Protein AF-A0A363SFU8-F1 (afdb_monomer_lite)

Sequence (201 aa):
MPTQVEVGLHLDVDQSTVSRLCAALEIDWRVSSMDEIRVRYIRHLRGIAAGRAAAGGLDLATERARLAAAQAERVERANAVERGELTPTALLEQVLAKTATKVAGIFDSIPGLVRRRVPDFPTEGLDLIAAEVAKARNAVAAMSLSNLVEESAEEFVENPEAVAVIAEGQGAPVEPTEGGGALVDVVAAAAAQLAALSGDE

Structure (mmCIF, N/CA/C/O backbone):
data_AF-A0A363SFU8-F1
#
_entry.id   AF-A0A363SFU8-F1
#
loop_
_atom_site.group_PDB
_atom_site.id
_atom_site.type_symbol
_atom_site.label_atom_id
_atom_site.label_alt_id
_atom_site.label_comp_id
_atom_site.label_asym_id
_atom_site.label_entity_id
_atom_site.label_seq_id
_atom_site.pdbx_PDB_ins_code
_atom_site.Cartn_x
_atom_site.Cartn_y
_atom_site.Cartn_z
_atom_site.occupancy
_atom_site.B_iso_or_equiv
_atom_site.auth_seq_id
_atom_site.auth_comp_id
_atom_site.auth_asym_id
_atom_site.auth_atom_id
_atom_site.pdbx_PDB_model_num
ATOM 1 N N . MET A 1 1 ? 39.802 1.666 -56.593 1.00 68.62 1 MET A N 1
ATOM 2 C CA . MET A 1 1 ? 38.790 2.421 -55.828 1.00 68.62 1 MET A CA 1
ATOM 3 C C . MET A 1 1 ? 37.615 1.496 -55.600 1.00 68.62 1 MET A C 1
ATOM 5 O O . MET A 1 1 ? 37.241 0.830 -56.561 1.00 68.62 1 MET A O 1
ATOM 9 N N . PRO A 1 2 ? 37.121 1.367 -54.364 1.00 84.81 2 PRO A N 1
ATOM 10 C CA . PRO A 1 2 ? 36.122 0.360 -54.039 1.00 84.81 2 PRO A CA 1
ATOM 11 C C . PRO A 1 2 ? 34.739 0.741 -54.568 1.00 84.81 2 PRO A C 1
ATOM 13 O O . PRO A 1 2 ? 34.370 1.912 -54.559 1.00 84.81 2 PRO A O 1
ATOM 16 N N . THR A 1 3 ? 33.959 -0.232 -55.029 1.00 91.31 3 THR A N 1
ATOM 17 C CA . THR A 1 3 ? 32.560 0.002 -55.421 1.00 91.31 3 THR A CA 1
ATOM 18 C C . THR A 1 3 ? 31.649 0.055 -54.192 1.00 91.31 3 THR A C 1
ATOM 20 O O . THR A 1 3 ? 31.969 -0.500 -53.145 1.00 91.31 3 THR A O 1
ATOM 23 N N . GLN A 1 4 ? 30.469 0.679 -54.295 1.00 88.88 4 GLN A N 1
ATOM 24 C CA . GLN A 1 4 ? 29.507 0.697 -53.178 1.00 88.88 4 GLN A CA 1
ATOM 25 C C . GLN A 1 4 ? 29.058 -0.707 -52.742 1.00 88.88 4 GLN A C 1
ATOM 27 O O . GLN A 1 4 ? 28.763 -0.911 -51.568 1.00 88.88 4 GLN A O 1
ATOM 32 N N . VAL A 1 5 ? 29.018 -1.666 -53.671 1.00 91.94 5 VAL A N 1
ATOM 33 C CA . VAL A 1 5 ? 28.684 -3.068 -53.380 1.00 91.94 5 VAL A CA 1
ATOM 34 C C . VAL A 1 5 ? 29.793 -3.719 -52.550 1.00 91.94 5 VAL A C 1
ATOM 36 O O . VAL A 1 5 ? 29.510 -4.348 -51.535 1.00 91.94 5 VAL A O 1
ATOM 39 N N . GLU A 1 6 ? 31.057 -3.503 -52.921 1.00 91.88 6 GLU A N 1
ATOM 40 C CA . GLU A 1 6 ? 32.216 -3.978 -52.152 1.00 91.88 6 GLU A CA 1
ATOM 41 C C . GLU A 1 6 ? 32.292 -3.317 -50.771 1.00 91.88 6 GLU A C 1
ATOM 43 O O . GLU A 1 6 ? 32.582 -3.983 -49.778 1.00 91.88 6 GLU A O 1
ATOM 48 N N . VAL A 1 7 ? 31.995 -2.016 -50.684 1.00 91.56 7 VAL A N 1
ATOM 49 C CA . VAL A 1 7 ? 31.904 -1.309 -49.400 1.00 91.56 7 VAL A CA 1
ATOM 50 C C . VAL A 1 7 ? 30.798 -1.912 -48.538 1.00 91.56 7 VAL A C 1
ATOM 52 O O . VAL A 1 7 ? 31.034 -2.142 -47.360 1.00 91.56 7 VAL A O 1
ATOM 55 N N . GLY A 1 8 ? 29.628 -2.218 -49.103 1.00 93.25 8 GLY A N 1
ATOM 56 C CA . GLY A 1 8 ? 28.527 -2.858 -48.375 1.00 93.25 8 GLY A CA 1
ATOM 57 C C . GLY A 1 8 ? 28.908 -4.226 -47.818 1.00 93.25 8 GLY A C 1
ATOM 58 O O . GLY A 1 8 ? 28.673 -4.493 -46.643 1.00 93.25 8 GLY A O 1
ATOM 59 N N . LEU A 1 9 ? 29.607 -5.041 -48.614 1.00 94.44 9 LEU A N 1
ATOM 60 C CA . LEU A 1 9 ? 30.102 -6.353 -48.189 1.00 94.44 9 LEU A CA 1
ATOM 61 C C . LEU A 1 9 ? 31.074 -6.259 -47.001 1.00 94.44 9 LEU A C 1
ATOM 63 O O . LEU A 1 9 ? 31.019 -7.071 -46.087 1.00 94.44 9 LEU A O 1
ATOM 67 N N . HIS A 1 10 ? 31.956 -5.257 -46.989 1.00 93.12 10 HIS A N 1
ATOM 68 C CA . HIS A 1 10 ? 32.857 -5.013 -45.856 1.00 93.12 10 HIS A CA 1
ATOM 69 C C . HIS A 1 10 ? 32.177 -4.343 -44.658 1.00 93.12 10 HIS A C 1
ATOM 71 O O . HIS A 1 10 ? 32.630 -4.501 -43.526 1.00 93.12 10 HIS A O 1
ATOM 77 N N . LEU A 1 11 ? 31.150 -3.552 -44.956 1.00 92.94 11 LEU A N 1
ATOM 78 C CA . LEU A 1 11 ? 30.187 -2.899 -44.075 1.00 92.94 11 LEU A CA 1
ATOM 79 C C . LEU A 1 11 ? 29.360 -3.866 -43.222 1.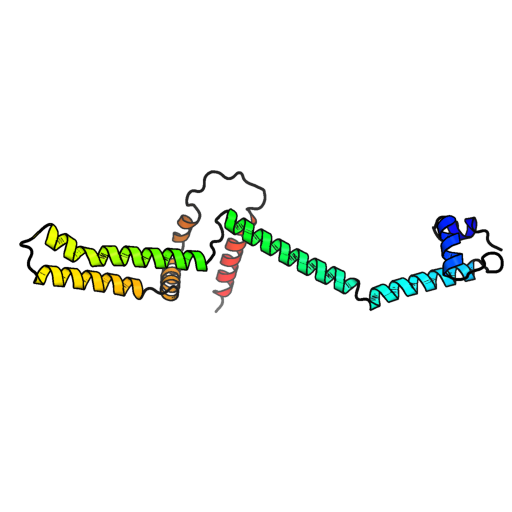00 92.94 11 LEU A C 1
ATOM 81 O O . LEU A 1 11 ? 28.909 -3.503 -42.139 1.00 92.94 11 LEU A O 1
ATOM 85 N N . ASP A 1 12 ? 29.113 -5.049 -43.786 1.00 94.69 12 ASP A N 1
ATOM 86 C CA . ASP A 1 12 ? 27.960 -5.895 -43.471 1.00 94.69 12 ASP A CA 1
ATOM 87 C C . ASP A 1 12 ? 26.634 -5.106 -43.516 1.00 94.69 12 ASP A C 1
ATOM 89 O O . ASP A 1 12 ? 25.783 -5.180 -42.631 1.00 94.69 12 ASP A O 1
ATOM 93 N N . VAL A 1 13 ? 26.481 -4.266 -44.547 1.00 93.06 13 VAL A N 1
ATOM 94 C CA . VAL A 1 13 ? 25.282 -3.449 -44.777 1.00 93.06 13 VAL A CA 1
ATOM 95 C C . VAL A 1 13 ? 24.886 -3.464 -46.247 1.00 93.06 13 VAL A C 1
ATOM 97 O O . VAL A 1 13 ? 25.708 -3.657 -47.144 1.00 93.06 13 VAL A O 1
ATOM 100 N N . ASP A 1 14 ? 23.610 -3.215 -46.515 1.00 94.00 14 ASP A N 1
ATOM 101 C CA . ASP A 1 14 ? 23.112 -3.139 -47.880 1.00 94.00 14 ASP A CA 1
ATOM 102 C C . ASP A 1 14 ? 23.601 -1.872 -48.607 1.00 94.00 14 ASP A C 1
ATOM 104 O O . ASP A 1 14 ? 23.935 -0.844 -48.006 1.00 94.00 14 ASP A O 1
ATOM 108 N N . GLN A 1 15 ? 23.611 -1.923 -49.942 1.00 90.75 15 GLN A N 1
ATOM 109 C CA . GLN A 1 15 ? 24.100 -0.818 -50.771 1.00 90.75 15 GLN A CA 1
ATOM 110 C C . GLN A 1 15 ? 23.336 0.495 -50.510 1.00 90.75 15 GLN A C 1
ATOM 112 O O . GLN A 1 15 ? 23.931 1.576 -50.554 1.00 90.75 15 GLN A O 1
ATOM 117 N N . SER A 1 16 ? 22.034 0.427 -50.200 1.00 91.31 16 SER A N 1
ATOM 118 C CA . SER A 1 16 ? 21.247 1.628 -49.898 1.00 91.31 16 SER A CA 1
ATOM 119 C C . SER A 1 16 ? 21.729 2.306 -48.609 1.00 91.31 16 SER A C 1
ATOM 121 O O . SER A 1 16 ? 21.832 3.535 -48.546 1.00 91.31 16 SER A O 1
ATOM 123 N N . THR A 1 17 ? 22.125 1.517 -47.605 1.00 91.75 17 THR A N 1
ATOM 124 C CA . THR A 1 17 ? 22.733 2.016 -46.370 1.00 91.75 17 THR A CA 1
ATOM 125 C C . THR A 1 17 ? 24.116 2.596 -46.613 1.00 91.75 17 THR A C 1
ATOM 127 O O . THR A 1 17 ? 24.401 3.661 -46.069 1.00 91.75 17 THR A O 1
ATOM 130 N N . VAL A 1 18 ? 24.937 1.999 -47.483 1.00 92.50 18 VAL A N 1
ATOM 131 C CA . VAL A 1 18 ? 26.226 2.592 -47.889 1.00 92.50 18 VAL A CA 1
ATOM 132 C C . VAL A 1 18 ? 26.020 3.971 -48.511 1.00 92.50 18 VAL A C 1
ATOM 134 O O . VAL A 1 18 ? 26.703 4.922 -48.137 1.00 92.50 18 VAL A O 1
ATOM 137 N N . SER A 1 19 ? 25.048 4.118 -49.416 1.00 91.94 19 SER A N 1
ATOM 138 C CA . SER A 1 19 ? 24.770 5.410 -50.055 1.00 91.94 19 SER A CA 1
ATOM 139 C C . SER A 1 19 ? 24.346 6.476 -49.040 1.00 91.94 19 SER A C 1
ATOM 141 O O . SER A 1 19 ? 24.828 7.608 -49.099 1.00 91.94 19 SER A O 1
ATOM 143 N N . ARG A 1 20 ? 23.477 6.123 -48.084 1.00 93.25 20 ARG A N 1
ATOM 144 C CA . ARG A 1 20 ? 23.071 7.033 -46.999 1.00 93.25 20 ARG A CA 1
ATOM 145 C C . ARG A 1 20 ? 24.234 7.369 -46.070 1.00 93.25 20 ARG A C 1
ATOM 147 O O . ARG A 1 20 ? 24.373 8.521 -45.678 1.00 93.25 20 ARG A O 1
ATOM 154 N N . LEU A 1 21 ? 25.075 6.390 -45.743 1.00 91.94 21 LEU A N 1
ATOM 155 C CA . LEU A 1 21 ? 26.248 6.572 -44.893 1.00 91.94 21 LEU A CA 1
ATOM 156 C C . LEU A 1 21 ? 27.259 7.525 -45.535 1.00 91.94 21 LEU A C 1
ATOM 158 O O . LEU A 1 21 ? 27.729 8.446 -44.876 1.00 91.94 21 LEU A O 1
ATOM 162 N N . CYS A 1 22 ? 27.572 7.323 -46.816 1.00 91.31 22 CYS A N 1
ATOM 163 C CA . CYS A 1 22 ? 28.475 8.195 -47.562 1.00 91.31 22 CYS A CA 1
ATOM 164 C C . CYS A 1 22 ? 27.955 9.635 -47.616 1.00 91.31 22 CYS A C 1
ATOM 166 O O . CYS A 1 22 ? 28.739 10.561 -47.434 1.00 91.31 22 CYS A O 1
ATOM 168 N N . ALA A 1 23 ? 26.644 9.824 -47.798 1.00 91.94 23 ALA A N 1
ATOM 169 C CA . ALA A 1 23 ? 26.027 11.147 -47.737 1.00 91.94 23 ALA A CA 1
ATOM 170 C C . ALA A 1 23 ? 26.105 11.758 -46.326 1.00 91.94 23 ALA A C 1
ATOM 172 O O . ALA A 1 23 ? 26.469 12.918 -46.181 1.00 91.94 23 ALA A O 1
ATOM 173 N N . ALA A 1 24 ? 25.809 10.975 -45.285 1.00 88.88 24 ALA A N 1
ATOM 174 C CA . ALA A 1 24 ? 25.784 11.443 -43.898 1.00 88.88 24 ALA A CA 1
ATOM 175 C C . ALA A 1 24 ? 27.175 11.748 -43.315 1.00 88.88 24 ALA A C 1
ATOM 177 O O . ALA A 1 24 ? 27.294 12.592 -42.433 1.00 88.88 24 ALA A O 1
ATOM 178 N N . LEU A 1 25 ? 28.215 11.047 -43.772 1.00 90.38 25 LEU A N 1
ATOM 179 C CA . LEU A 1 25 ? 29.600 11.216 -43.315 1.00 90.38 25 LEU A CA 1
ATOM 180 C C . LEU A 1 25 ? 30.471 12.012 -44.294 1.00 90.38 25 LEU A C 1
ATOM 182 O O . LEU A 1 25 ? 31.691 12.062 -44.108 1.00 90.38 25 LEU A O 1
ATOM 186 N N . GLU A 1 26 ? 29.858 12.577 -45.339 1.00 91.56 26 GLU A N 1
ATOM 187 C CA . GLU A 1 26 ? 30.532 13.339 -46.396 1.00 91.56 26 GLU A CA 1
ATOM 188 C C . GLU A 1 26 ? 31.747 12.576 -46.964 1.00 91.56 26 GLU A C 1
ATOM 190 O O . GLU A 1 26 ? 32.872 13.075 -47.041 1.00 91.56 26 GLU A O 1
ATOM 195 N N . ILE A 1 27 ? 31.527 11.302 -47.303 1.00 90.56 27 ILE A N 1
ATOM 196 C CA . ILE A 1 27 ? 32.542 10.401 -47.854 1.00 90.56 27 ILE A CA 1
ATOM 197 C C . ILE A 1 27 ? 32.288 10.226 -49.344 1.00 90.56 27 ILE A C 1
ATOM 199 O O . ILE A 1 27 ? 31.268 9.658 -49.743 1.00 90.56 27 ILE A O 1
ATOM 203 N N . ASP A 1 28 ? 33.259 10.615 -50.166 1.00 90.12 28 ASP A N 1
ATOM 204 C CA . ASP A 1 28 ? 33.270 10.241 -51.575 1.00 90.12 28 ASP A CA 1
ATOM 205 C C . ASP A 1 28 ? 34.018 8.916 -51.775 1.00 90.12 28 ASP A C 1
ATOM 207 O O . ASP A 1 28 ? 35.247 8.835 -51.799 1.00 90.12 28 ASP A O 1
ATOM 211 N N . TRP A 1 29 ? 33.245 7.846 -51.947 1.00 82.31 29 TRP A N 1
ATOM 212 C CA . TRP A 1 29 ? 33.746 6.488 -52.155 1.00 82.31 29 TRP A CA 1
ATOM 213 C C . TRP A 1 29 ? 34.556 6.316 -53.451 1.00 82.31 29 TRP A C 1
ATOM 215 O O . TRP A 1 29 ? 35.289 5.336 -53.577 1.00 82.31 29 TRP A O 1
ATOM 225 N N . ARG A 1 30 ? 34.448 7.242 -54.419 1.00 85.31 30 ARG A N 1
ATOM 226 C CA . ARG A 1 30 ? 35.211 7.179 -55.679 1.00 85.31 30 ARG A CA 1
ATOM 227 C C . ARG A 1 30 ? 36.672 7.572 -55.505 1.00 85.31 30 ARG A C 1
ATOM 229 O O . ARG A 1 30 ? 37.497 7.175 -56.324 1.00 85.31 30 ARG A O 1
ATOM 236 N N . VAL A 1 31 ? 36.978 8.347 -54.468 1.00 88.94 31 VAL A N 1
ATOM 237 C CA . VAL A 1 31 ? 38.325 8.864 -54.186 1.00 88.94 31 VAL A CA 1
ATOM 238 C C . VAL A 1 31 ? 38.900 8.318 -52.881 1.00 88.94 31 VAL A C 1
ATOM 240 O O . VAL A 1 31 ? 40.119 8.224 -52.752 1.00 88.94 31 VAL A O 1
ATOM 243 N N . SER A 1 32 ? 38.049 7.911 -51.936 1.00 88.81 32 SER A N 1
ATOM 244 C CA . SER A 1 32 ? 38.479 7.311 -50.675 1.00 88.81 32 SER A CA 1
ATOM 245 C C . SER A 1 32 ? 38.883 5.845 -50.826 1.00 88.81 32 SER A C 1
ATOM 247 O O . SER A 1 32 ? 38.291 5.062 -51.572 1.00 88.81 32 SER A O 1
ATOM 249 N N . SER A 1 33 ? 39.892 5.447 -50.051 1.00 93.31 33 SER A N 1
ATOM 250 C CA . SER A 1 33 ? 40.283 4.040 -49.925 1.00 93.31 33 SER A CA 1
ATOM 251 C C . SER A 1 33 ? 39.291 3.260 -49.055 1.00 93.31 33 SER A C 1
ATOM 253 O O . SER A 1 33 ? 38.610 3.831 -48.202 1.00 93.31 33 SER A O 1
ATOM 255 N N . MET A 1 34 ? 39.244 1.935 -49.220 1.00 91.88 34 MET A N 1
ATOM 256 C CA . MET A 1 34 ? 38.405 1.064 -48.384 1.00 91.88 34 MET A CA 1
ATOM 257 C C . MET A 1 34 ? 38.710 1.238 -46.887 1.00 91.88 34 MET A C 1
ATOM 259 O O . MET A 1 34 ? 37.794 1.291 -46.068 1.00 91.88 34 MET A O 1
ATOM 263 N N . ASP A 1 35 ? 39.987 1.378 -46.526 1.00 93.69 35 ASP A N 1
ATOM 264 C CA . ASP A 1 35 ? 40.396 1.549 -45.131 1.00 93.69 35 ASP A CA 1
ATOM 265 C C . ASP A 1 35 ? 39.966 2.902 -44.564 1.00 93.69 35 ASP A C 1
ATOM 267 O O . ASP A 1 35 ? 39.518 2.967 -43.420 1.00 93.69 35 ASP A O 1
ATOM 271 N N . GLU A 1 36 ? 40.004 3.974 -45.361 1.00 91.88 36 GLU A N 1
ATOM 272 C CA . GLU A 1 36 ? 39.478 5.274 -44.934 1.00 91.88 36 GLU A CA 1
ATOM 273 C C . GLU A 1 36 ? 37.974 5.192 -44.633 1.00 91.88 36 GLU A C 1
ATOM 275 O O . GLU A 1 36 ? 37.520 5.672 -43.589 1.00 91.88 36 GLU A O 1
ATOM 280 N N . ILE A 1 37 ? 37.212 4.534 -45.513 1.00 92.50 37 ILE A N 1
ATOM 281 C CA . ILE A 1 37 ? 35.765 4.345 -45.354 1.00 92.50 37 ILE A CA 1
ATOM 282 C C . ILE A 1 37 ? 35.470 3.547 -44.076 1.00 92.50 37 ILE A C 1
ATOM 284 O O . ILE A 1 37 ? 34.649 3.975 -43.259 1.00 92.50 37 ILE A O 1
ATOM 288 N N . ARG A 1 38 ? 36.184 2.435 -43.847 1.00 94.50 38 ARG A N 1
ATOM 289 C CA . ARG A 1 38 ? 36.057 1.624 -42.623 1.00 94.50 38 ARG A CA 1
ATOM 290 C C . ARG A 1 38 ? 36.374 2.430 -41.372 1.00 94.50 38 ARG A C 1
ATOM 292 O O . ARG A 1 38 ? 35.598 2.411 -40.421 1.00 94.50 38 ARG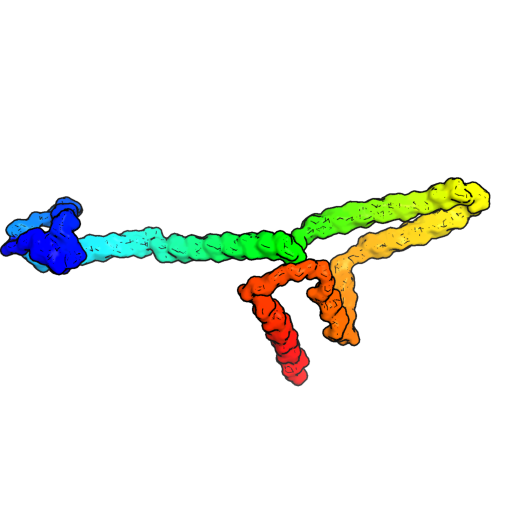 A O 1
ATOM 299 N N . VAL A 1 39 ? 37.487 3.163 -41.360 1.00 94.81 39 VAL A N 1
ATOM 300 C CA . VAL A 1 39 ? 37.900 3.960 -40.198 1.00 94.81 39 VAL A CA 1
ATOM 301 C C . VAL A 1 39 ? 36.865 5.040 -39.881 1.00 94.81 39 VAL A C 1
ATOM 303 O O . VAL A 1 39 ? 36.523 5.227 -38.711 1.00 94.81 39 VAL A O 1
ATOM 306 N N . ARG A 1 40 ? 36.325 5.733 -40.892 1.00 93.31 40 ARG A N 1
ATOM 307 C CA . ARG A 1 40 ? 35.259 6.725 -40.685 1.00 93.31 40 ARG A CA 1
ATOM 308 C C . ARG A 1 40 ? 33.974 6.085 -40.159 1.00 93.31 40 ARG A C 1
ATOM 310 O O . ARG A 1 40 ? 33.401 6.610 -39.205 1.00 93.31 40 ARG A O 1
ATOM 317 N N . TYR A 1 41 ? 33.565 4.938 -40.700 1.00 93.38 41 TYR A N 1
ATOM 318 C CA . TYR A 1 41 ? 32.400 4.202 -40.207 1.00 93.38 41 TYR A CA 1
ATOM 319 C C . TYR A 1 41 ? 32.574 3.744 -38.752 1.00 93.38 41 TYR A C 1
ATOM 321 O O . TYR A 1 41 ? 31.709 3.992 -37.914 1.00 93.38 41 TYR A O 1
ATOM 329 N N . ILE A 1 42 ? 33.731 3.171 -38.408 1.00 94.81 42 ILE A N 1
ATOM 330 C CA . ILE A 1 42 ? 34.052 2.752 -37.036 1.00 94.81 42 ILE A CA 1
ATOM 331 C C . ILE A 1 42 ? 34.035 3.954 -36.083 1.00 94.81 42 ILE A C 1
ATOM 333 O O . ILE A 1 42 ? 33.491 3.861 -34.983 1.00 94.81 42 ILE A O 1
ATOM 337 N N . ARG A 1 43 ? 34.587 5.107 -36.488 1.00 94.12 43 ARG A N 1
ATOM 338 C CA . ARG A 1 43 ? 34.520 6.345 -35.689 1.00 94.12 43 ARG A CA 1
ATOM 339 C C . ARG A 1 43 ? 33.083 6.819 -35.488 1.00 94.12 43 ARG A C 1
ATOM 341 O O . ARG A 1 43 ? 32.738 7.203 -34.374 1.00 94.12 43 ARG A O 1
ATOM 348 N N . HIS A 1 44 ? 32.247 6.745 -36.521 1.00 92.19 44 HIS A N 1
ATOM 349 C CA . HIS A 1 44 ? 30.828 7.078 -36.429 1.00 92.19 44 HIS A CA 1
ATOM 350 C C . HIS A 1 44 ? 30.085 6.163 -35.441 1.00 92.19 44 HIS A C 1
ATOM 352 O O . HIS A 1 44 ? 29.419 6.662 -34.533 1.00 92.19 44 HIS A O 1
ATOM 358 N N . LEU A 1 45 ? 30.276 4.840 -35.531 1.00 92.12 45 LEU A N 1
ATOM 359 C CA . LEU A 1 45 ? 29.697 3.879 -34.584 1.00 92.12 45 LEU A CA 1
ATOM 360 C C . LEU A 1 45 ? 30.172 4.127 -33.147 1.00 92.12 45 LEU A C 1
ATOM 362 O O . LEU A 1 45 ? 29.365 4.107 -32.218 1.00 92.12 45 LEU A O 1
ATOM 366 N N . ARG A 1 46 ? 31.466 4.420 -32.960 1.00 91.44 46 ARG A N 1
ATOM 367 C CA . ARG A 1 46 ? 32.029 4.776 -31.649 1.00 91.44 46 ARG A CA 1
ATOM 368 C C . ARG A 1 46 ? 31.438 6.072 -31.100 1.00 91.44 46 ARG A C 1
ATOM 370 O O . ARG A 1 46 ? 31.174 6.133 -29.905 1.00 91.44 46 ARG A O 1
ATOM 377 N N . GLY A 1 47 ? 31.199 7.074 -31.945 1.00 88.69 47 GLY A N 1
ATOM 378 C CA . GLY A 1 47 ? 30.539 8.323 -31.559 1.00 88.69 47 GLY A CA 1
ATOM 379 C C . GLY A 1 47 ? 29.096 8.103 -31.105 1.00 88.69 47 GLY A C 1
ATOM 380 O O . GLY A 1 47 ? 28.706 8.591 -30.048 1.00 88.69 47 GLY A O 1
ATOM 381 N N . ILE A 1 48 ? 28.325 7.296 -31.841 1.00 87.56 48 ILE A N 1
ATOM 382 C CA . ILE A 1 48 ? 26.958 6.916 -31.450 1.00 87.56 48 ILE A CA 1
ATOM 383 C C . ILE A 1 48 ? 26.964 6.136 -30.130 1.00 87.56 48 ILE A C 1
ATOM 385 O O . ILE A 1 48 ? 26.164 6.422 -29.240 1.00 87.56 48 ILE A O 1
ATOM 389 N N . ALA A 1 49 ? 27.863 5.160 -29.985 1.00 82.69 49 ALA A N 1
ATOM 390 C CA . ALA A 1 49 ? 27.977 4.363 -28.767 1.00 82.69 49 ALA A CA 1
ATOM 391 C C . ALA A 1 49 ? 28.370 5.225 -27.555 1.00 82.69 49 ALA A C 1
ATOM 393 O O . ALA A 1 49 ? 27.751 5.109 -26.499 1.00 82.69 49 ALA A O 1
ATOM 394 N N . ALA A 1 50 ? 29.332 6.138 -27.722 1.00 80.44 50 ALA A N 1
ATOM 395 C CA . ALA A 1 50 ? 29.723 7.093 -26.689 1.00 80.44 50 ALA A CA 1
ATOM 396 C C . ALA A 1 50 ? 28.574 8.048 -26.331 1.00 80.44 50 ALA A C 1
ATOM 398 O O . ALA A 1 50 ? 28.346 8.301 -25.153 1.00 80.44 50 ALA A O 1
ATOM 399 N N . GLY A 1 51 ? 27.801 8.510 -27.319 1.00 75.19 51 GLY A N 1
ATOM 400 C CA . GLY A 1 51 ? 26.604 9.323 -27.097 1.00 75.19 51 GLY A CA 1
ATOM 401 C C . GLY A 1 51 ? 25.529 8.594 -26.287 1.00 75.19 51 GLY A C 1
ATOM 402 O O . GLY A 1 51 ? 24.950 9.184 -25.384 1.00 75.19 51 GLY A O 1
ATOM 403 N N . ARG A 1 52 ? 25.302 7.294 -26.531 1.00 70.00 52 ARG A N 1
ATOM 404 C CA . ARG A 1 52 ? 24.369 6.475 -25.728 1.00 70.00 52 ARG A CA 1
ATOM 405 C C . ARG A 1 52 ? 24.866 6.228 -24.302 1.00 70.00 52 ARG A C 1
ATOM 407 O O . ARG A 1 52 ? 24.054 6.202 -23.380 1.00 70.00 52 ARG A O 1
ATOM 414 N N . ALA A 1 53 ? 26.173 6.043 -24.126 1.00 64.50 53 ALA A N 1
ATOM 415 C CA . ALA A 1 53 ? 26.784 5.886 -22.809 1.00 64.50 53 ALA A CA 1
ATOM 416 C C . ALA A 1 53 ? 26.729 7.196 -22.000 1.00 64.50 53 ALA A C 1
ATOM 418 O O . ALA A 1 53 ? 26.369 7.171 -20.829 1.00 64.50 53 ALA A O 1
ATOM 419 N N . ALA A 1 54 ? 27.008 8.339 -22.635 1.00 63.41 54 ALA A N 1
ATOM 420 C CA . ALA A 1 54 ? 26.949 9.661 -22.010 1.00 63.41 54 ALA A CA 1
ATOM 421 C C . ALA A 1 54 ? 25.510 10.137 -21.739 1.00 63.41 54 ALA A C 1
ATOM 423 O O . ALA A 1 54 ? 25.268 10.809 -20.743 1.00 63.41 54 ALA A O 1
ATOM 424 N N . ALA A 1 55 ? 24.546 9.756 -22.583 1.00 61.66 55 ALA A N 1
ATOM 425 C CA . ALA A 1 55 ? 23.124 10.054 -22.396 1.00 61.66 55 ALA A CA 1
ATOM 426 C C . ALA A 1 55 ? 22.429 9.146 -21.359 1.00 61.66 55 ALA A C 1
ATOM 428 O O . ALA A 1 55 ? 21.204 9.164 -21.266 1.00 61.66 55 ALA A O 1
ATOM 429 N N . GLY A 1 56 ? 23.178 8.324 -20.612 1.00 60.59 56 GLY A N 1
ATOM 430 C CA . GLY A 1 56 ? 22.617 7.485 -19.552 1.00 60.59 56 GLY A CA 1
ATOM 431 C C . GLY A 1 56 ? 21.707 6.365 -20.064 1.00 60.59 56 GLY A C 1
ATOM 432 O O . GLY A 1 56 ? 20.792 5.952 -19.365 1.00 60.59 56 GLY A O 1
ATOM 433 N N . GLY A 1 57 ? 21.914 5.833 -21.275 1.00 62.31 57 GLY A N 1
ATOM 434 C CA . GLY A 1 57 ? 21.045 4.776 -21.823 1.00 62.31 57 GLY A CA 1
ATOM 435 C C . GLY A 1 57 ? 20.960 3.510 -20.950 1.00 62.31 57 GLY A C 1
ATOM 436 O O . GLY A 1 57 ? 19.931 2.836 -20.942 1.00 62.31 57 GLY A O 1
ATOM 437 N N . LEU A 1 58 ? 22.015 3.221 -20.181 1.00 60.41 58 LEU A N 1
ATOM 438 C CA . LEU A 1 58 ? 22.037 2.158 -19.168 1.00 60.41 58 LEU A CA 1
ATOM 439 C C . LEU A 1 58 ? 21.239 2.535 -17.906 1.00 60.41 58 LEU A C 1
ATOM 441 O O . LEU A 1 58 ? 20.601 1.672 -17.308 1.00 60.41 58 LEU A O 1
ATOM 445 N N . ASP A 1 59 ? 21.217 3.817 -17.545 1.00 70.19 59 ASP A N 1
ATOM 446 C CA . ASP A 1 59 ? 20.438 4.360 -16.428 1.00 70.19 59 ASP A CA 1
ATOM 447 C C . ASP A 1 59 ? 18.935 4.323 -16.747 1.00 70.19 59 ASP A C 1
ATOM 449 O O . ASP A 1 59 ? 18.144 3.772 -15.990 1.00 70.19 59 ASP A O 1
ATOM 453 N N . LEU A 1 60 ? 18.538 4.735 -17.957 1.00 79.06 60 LEU A N 1
ATOM 454 C CA . LEU A 1 60 ? 17.140 4.679 -18.397 1.00 79.06 60 LEU A CA 1
ATOM 455 C C . LEU A 1 60 ? 16.572 3.250 -18.431 1.00 79.06 60 LEU A C 1
ATOM 457 O O . LEU A 1 60 ? 15.413 3.036 -18.076 1.00 79.06 60 LEU A O 1
ATOM 461 N N . ALA A 1 61 ? 17.354 2.269 -18.890 1.00 82.06 61 ALA A N 1
ATOM 462 C CA . ALA A 1 61 ? 16.932 0.868 -18.879 1.00 82.06 61 ALA A CA 1
ATOM 463 C C . ALA A 1 61 ? 16.765 0.345 -17.443 1.00 82.06 61 ALA A C 1
ATOM 465 O O . ALA A 1 61 ? 15.786 -0.341 -17.148 1.00 82.06 61 ALA A O 1
ATOM 466 N N . THR A 1 62 ? 17.682 0.724 -16.550 1.00 83.50 62 THR A N 1
ATOM 467 C CA . THR A 1 62 ? 17.651 0.352 -15.131 1.00 83.50 62 THR A CA 1
ATOM 468 C C . THR A 1 62 ? 16.456 0.980 -14.412 1.00 83.50 62 THR A C 1
ATOM 470 O O . THR A 1 62 ? 15.712 0.280 -13.730 1.00 83.50 62 THR A O 1
ATOM 473 N N . GLU A 1 63 ? 16.197 2.270 -14.619 1.00 87.44 63 GLU A N 1
ATOM 474 C CA . GLU A 1 63 ? 15.050 2.971 -14.032 1.00 87.44 63 GLU A CA 1
ATOM 475 C C . GLU A 1 63 ? 13.709 2.451 -14.565 1.00 87.44 63 GLU A C 1
ATOM 477 O O . GLU A 1 63 ? 12.742 2.307 -13.816 1.00 87.44 63 GLU A O 1
ATOM 482 N N . ARG A 1 64 ? 13.643 2.056 -15.844 1.00 89.25 64 ARG A N 1
ATOM 483 C CA . ARG A 1 64 ? 12.463 1.363 -16.387 1.00 89.25 64 ARG A CA 1
ATOM 484 C C . ARG A 1 64 ? 12.247 -0.003 -15.752 1.00 89.25 64 ARG A C 1
ATOM 486 O O . ARG A 1 64 ? 11.103 -0.351 -15.475 1.00 89.25 64 ARG A O 1
ATOM 493 N N . ALA A 1 65 ? 13.315 -0.761 -15.509 1.00 90.75 65 ALA A N 1
ATOM 494 C CA . ALA A 1 65 ? 13.218 -2.038 -14.812 1.00 90.75 65 ALA A CA 1
ATOM 495 C C . ALA A 1 65 ? 12.727 -1.848 -13.366 1.00 90.75 65 ALA A C 1
ATOM 497 O O . ALA A 1 65 ? 11.836 -2.574 -12.928 1.00 90.75 65 ALA A O 1
ATOM 498 N N . ARG A 1 66 ? 13.225 -0.825 -12.654 1.00 91.62 66 ARG A N 1
ATOM 499 C CA . ARG A 1 66 ? 12.743 -0.452 -11.311 1.00 91.62 66 ARG A CA 1
ATOM 500 C C . ARG A 1 66 ? 11.264 -0.076 -11.311 1.00 91.62 66 ARG A C 1
ATOM 502 O O . ARG A 1 66 ? 10.511 -0.567 -10.474 1.00 91.62 66 ARG A O 1
ATOM 509 N N . LEU A 1 67 ? 10.833 0.746 -12.268 1.00 94.38 67 LEU A N 1
ATOM 510 C CA . LEU A 1 67 ? 9.426 1.113 -12.415 1.00 94.38 67 LEU A CA 1
ATOM 511 C C . LEU A 1 67 ? 8.550 -0.114 -12.700 1.00 94.38 67 LEU A C 1
ATOM 513 O O . LEU A 1 67 ? 7.489 -0.250 -12.098 1.00 94.38 67 LEU A O 1
ATOM 517 N N . ALA A 1 68 ? 8.988 -1.009 -13.589 1.00 95.81 68 ALA A N 1
ATOM 518 C CA . ALA A 1 68 ? 8.261 -2.235 -13.904 1.00 95.81 68 ALA A CA 1
ATOM 519 C C . ALA A 1 68 ? 8.128 -3.152 -12.677 1.00 95.81 68 ALA A C 1
ATOM 521 O O . ALA A 1 68 ? 7.044 -3.673 -12.427 1.00 95.81 68 ALA A O 1
ATOM 522 N N . ALA A 1 69 ? 9.188 -3.287 -11.875 1.00 94.88 69 ALA A N 1
ATOM 523 C CA . ALA A 1 69 ? 9.148 -4.040 -10.622 1.00 94.88 69 ALA A CA 1
ATOM 524 C C . ALA A 1 69 ? 8.150 -3.430 -9.621 1.00 94.88 69 ALA A C 1
ATOM 526 O O . ALA A 1 69 ? 7.284 -4.135 -9.111 1.00 94.88 69 ALA A O 1
ATOM 527 N N . ALA A 1 70 ? 8.190 -2.109 -9.415 1.00 94.62 70 ALA A N 1
ATOM 528 C CA . ALA A 1 70 ? 7.241 -1.417 -8.538 1.00 94.62 70 ALA A CA 1
ATOM 529 C C . ALA A 1 70 ? 5.785 -1.531 -9.033 1.00 94.62 70 ALA A C 1
ATOM 531 O O . ALA A 1 70 ? 4.843 -1.619 -8.244 1.00 94.62 70 ALA A O 1
ATOM 532 N N . GLN A 1 71 ? 5.576 -1.537 -10.353 1.00 96.19 71 GLN A N 1
ATOM 533 C CA . GLN A 1 71 ? 4.259 -1.759 -10.947 1.00 96.19 71 GLN A CA 1
ATOM 534 C C . GLN A 1 71 ? 3.769 -3.192 -10.733 1.00 96.19 71 GLN A C 1
ATOM 536 O O . GLN A 1 71 ? 2.594 -3.362 -10.406 1.00 96.19 71 GLN A O 1
ATOM 541 N N . ALA A 1 72 ? 4.644 -4.189 -10.886 1.00 94.69 72 ALA A N 1
ATOM 542 C CA . ALA A 1 72 ? 4.322 -5.589 -10.635 1.00 94.69 72 ALA A CA 1
ATOM 543 C C . ALA A 1 72 ? 3.915 -5.808 -9.172 1.00 94.69 72 ALA A C 1
ATOM 545 O O . ALA A 1 72 ? 2.843 -6.348 -8.922 1.00 94.69 72 ALA A O 1
ATOM 546 N N . GLU A 1 73 ? 4.686 -5.276 -8.221 1.00 94.62 73 GLU A N 1
ATOM 547 C CA . GLU A 1 73 ? 4.380 -5.366 -6.787 1.00 94.62 73 GLU A CA 1
ATOM 548 C C . GLU A 1 73 ? 3.030 -4.712 -6.445 1.00 94.62 73 GLU A C 1
ATOM 550 O O . GLU A 1 73 ? 2.236 -5.233 -5.661 1.00 94.62 73 GLU A O 1
ATOM 555 N N . ARG A 1 74 ? 2.716 -3.569 -7.068 1.00 93.75 74 ARG A N 1
ATOM 556 C CA . ARG A 1 74 ? 1.415 -2.910 -6.886 1.00 93.75 74 ARG A CA 1
ATOM 557 C C . ARG A 1 74 ? 0.260 -3.780 -7.382 1.00 93.75 74 ARG A C 1
ATOM 559 O O . ARG A 1 74 ? -0.790 -3.802 -6.744 1.00 93.75 74 ARG A O 1
ATOM 566 N N . VAL A 1 75 ? 0.432 -4.447 -8.524 1.00 94.31 75 VAL A N 1
ATOM 567 C CA . VAL A 1 75 ? -0.574 -5.367 -9.075 1.00 94.31 75 VAL A CA 1
ATOM 568 C C . VAL A 1 75 ? -0.711 -6.593 -8.181 1.00 94.31 75 VAL A C 1
ATOM 570 O O . VAL A 1 75 ? -1.827 -6.980 -7.867 1.00 94.31 75 VAL A O 1
ATOM 573 N N . GLU A 1 76 ? 0.396 -7.152 -7.704 1.00 92.50 76 GLU A N 1
ATOM 574 C CA . GLU A 1 76 ? 0.389 -8.287 -6.785 1.00 92.50 76 GLU A CA 1
ATOM 575 C C . GLU A 1 76 ? -0.349 -7.962 -5.481 1.00 92.50 76 GLU A C 1
ATOM 577 O O . GLU A 1 76 ? -1.244 -8.705 -5.086 1.00 92.50 76 GLU A O 1
ATOM 582 N N . ARG A 1 77 ? -0.076 -6.800 -4.870 1.00 88.94 77 ARG A N 1
ATOM 583 C CA . ARG A 1 77 ? -0.824 -6.331 -3.693 1.00 88.94 77 ARG A CA 1
ATOM 584 C C . ARG A 1 77 ? -2.314 -6.155 -3.980 1.00 88.94 77 ARG A C 1
ATOM 586 O O . ARG A 1 77 ? -3.132 -6.505 -3.136 1.00 88.94 77 ARG A O 1
ATOM 593 N N . ALA A 1 78 ? -2.681 -5.624 -5.146 1.00 88.12 78 ALA A N 1
ATOM 594 C CA . ALA A 1 78 ? -4.085 -5.478 -5.527 1.00 88.12 78 ALA A CA 1
ATOM 595 C C . ALA A 1 78 ? -4.771 -6.840 -5.726 1.00 88.12 78 ALA A C 1
ATOM 597 O O . ALA A 1 78 ? -5.872 -7.038 -5.221 1.00 88.12 78 ALA A O 1
ATOM 598 N N . ASN A 1 79 ? -4.097 -7.789 -6.379 1.00 89.88 79 ASN A N 1
ATOM 599 C CA . ASN A 1 79 ? -4.591 -9.152 -6.559 1.00 89.88 79 ASN A CA 1
ATOM 600 C C . ASN A 1 79 ? -4.764 -9.860 -5.211 1.00 89.88 79 ASN A C 1
ATOM 602 O O . ASN A 1 79 ? -5.772 -10.518 -4.998 1.00 89.88 79 ASN A O 1
ATOM 606 N N . ALA A 1 80 ? -3.824 -9.696 -4.278 1.00 86.25 80 ALA A N 1
ATOM 607 C CA . ALA A 1 80 ? -3.941 -10.250 -2.931 1.00 86.25 80 ALA A CA 1
ATOM 608 C C . ALA A 1 80 ? -5.132 -9.652 -2.158 1.00 86.25 80 ALA A C 1
ATOM 610 O O . ALA A 1 80 ? -5.811 -10.369 -1.428 1.00 86.25 80 ALA A O 1
ATOM 611 N N . VAL A 1 81 ? -5.450 -8.366 -2.356 1.00 84.12 81 VAL A N 1
ATOM 612 C CA . VAL A 1 81 ? -6.688 -7.771 -1.817 1.00 84.12 81 VAL A CA 1
ATOM 613 C C . VAL A 1 81 ? -7.930 -8.378 -2.472 1.00 84.12 81 VAL A C 1
ATOM 615 O O . VAL A 1 81 ? -8.879 -8.719 -1.773 1.00 84.12 81 VAL A O 1
ATOM 618 N N . GLU A 1 82 ? -7.936 -8.546 -3.796 1.00 84.31 82 GLU A N 1
ATOM 619 C CA . GLU A 1 82 ? -9.064 -9.138 -4.529 1.00 84.31 82 GLU A CA 1
ATOM 620 C C . GLU A 1 82 ? -9.303 -10.609 -4.153 1.00 84.31 82 GLU A C 1
ATOM 622 O O . GLU A 1 82 ? -10.450 -11.028 -4.008 1.00 84.31 82 GLU A O 1
ATOM 627 N N . ARG A 1 83 ? -8.230 -11.371 -3.905 1.00 84.25 83 ARG A N 1
ATOM 628 C CA . ARG A 1 83 ? -8.292 -12.738 -3.364 1.00 84.25 83 ARG A CA 1
ATOM 629 C C . ARG A 1 83 ? -8.688 -12.792 -1.885 1.00 84.25 83 ARG A C 1
ATOM 631 O O . ARG A 1 83 ? -8.970 -13.872 -1.381 1.00 84.25 83 ARG A O 1
ATOM 638 N N . GLY A 1 84 ? -8.724 -11.654 -1.190 1.00 76.81 84 GLY A N 1
ATOM 639 C CA . GLY A 1 84 ? -9.054 -11.573 0.235 1.00 76.81 84 GLY A CA 1
ATOM 640 C C . GLY A 1 84 ? -7.905 -11.936 1.183 1.00 76.81 84 GLY A C 1
ATOM 641 O O . GLY A 1 84 ? -8.130 -12.070 2.380 1.00 76.81 84 GLY A O 1
ATOM 642 N N . GLU A 1 85 ? -6.679 -12.066 0.679 1.00 79.31 85 GLU A N 1
ATOM 643 C CA . GLU A 1 85 ? -5.476 -12.364 1.473 1.00 79.31 85 GLU A CA 1
ATOM 644 C C . GLU A 1 85 ? -4.948 -11.126 2.212 1.00 79.31 85 GLU A C 1
ATOM 646 O O . GLU A 1 85 ? -4.321 -11.235 3.262 1.00 79.31 85 GLU A O 1
ATOM 651 N N . LEU A 1 86 ? -5.205 -9.930 1.672 1.00 77.38 86 LEU A N 1
ATOM 652 C CA . LEU A 1 86 ? -4.838 -8.655 2.283 1.00 77.38 86 LEU A CA 1
ATOM 653 C C . LEU A 1 86 ? -6.079 -7.788 2.476 1.00 77.38 86 LEU A C 1
ATOM 655 O O . LEU A 1 86 ? -6.843 -7.554 1.545 1.00 77.38 86 LEU A O 1
ATOM 659 N N . THR A 1 87 ? -6.249 -7.233 3.675 1.00 79.44 87 THR A N 1
ATOM 660 C CA . THR A 1 87 ? -7.301 -6.244 3.936 1.00 79.44 87 THR A CA 1
ATOM 661 C C . THR A 1 87 ? -6.677 -4.885 4.244 1.00 79.44 87 THR A C 1
ATOM 663 O O . THR A 1 87 ? -5.782 -4.809 5.087 1.00 79.44 87 THR A O 1
ATOM 666 N N . PRO A 1 88 ? -7.139 -3.785 3.617 1.00 79.06 88 PRO A N 1
ATOM 667 C CA . PRO A 1 88 ? -6.673 -2.450 3.970 1.00 79.06 88 PRO A CA 1
ATOM 668 C C . PRO A 1 88 ? -6.964 -2.134 5.444 1.00 79.06 88 PRO A C 1
ATOM 670 O O . PRO A 1 88 ? -8.126 -2.096 5.852 1.00 79.06 88 PRO A O 1
ATOM 673 N N . THR A 1 89 ? -5.928 -1.842 6.233 1.00 80.81 89 THR A N 1
ATOM 674 C CA . THR A 1 89 ? -6.048 -1.569 7.679 1.00 80.81 89 THR A CA 1
ATOM 675 C C . THR A 1 89 ? -7.051 -0.455 7.976 1.00 80.81 89 THR A C 1
ATOM 677 O O . THR A 1 89 ? -7.924 -0.613 8.822 1.00 80.81 89 THR A O 1
ATOM 680 N N . ALA A 1 90 ? -7.021 0.627 7.194 1.00 75.06 90 ALA A N 1
ATOM 681 C CA . ALA A 1 90 ? -7.953 1.744 7.344 1.00 75.06 90 ALA A CA 1
ATOM 682 C C . ALA A 1 90 ? -9.428 1.340 7.144 1.00 75.06 90 ALA A C 1
ATOM 684 O O . ALA A 1 90 ? -10.325 1.947 7.730 1.00 75.06 90 ALA A O 1
ATOM 685 N N . LEU A 1 91 ? -9.703 0.326 6.314 1.00 76.25 91 LEU A N 1
ATOM 686 C CA . LEU A 1 91 ? -11.059 -0.192 6.135 1.00 76.25 91 LEU A CA 1
ATOM 687 C C . LEU A 1 91 ? -11.492 -1.004 7.362 1.00 76.25 91 LEU A C 1
ATOM 689 O O . LEU A 1 91 ? -12.611 -0.812 7.839 1.00 76.25 91 LEU A O 1
ATOM 693 N N . LEU A 1 92 ? -10.608 -1.851 7.901 1.00 79.44 92 LEU A N 1
ATOM 694 C CA . LEU A 1 92 ? -10.860 -2.595 9.141 1.00 79.44 92 LEU A CA 1
ATOM 695 C C . LEU A 1 92 ? -11.130 -1.649 10.309 1.00 79.44 92 LEU A C 1
ATOM 697 O O . LEU A 1 92 ? -12.139 -1.804 10.991 1.00 79.44 92 LEU A O 1
ATOM 701 N N . GLU A 1 93 ? -10.299 -0.623 10.487 1.00 80.69 93 GLU A N 1
ATOM 702 C CA . GLU A 1 93 ? -10.489 0.401 11.519 1.00 80.69 93 GLU A CA 1
ATOM 703 C C . GLU A 1 93 ? -11.860 1.072 11.405 1.00 80.69 93 GLU A C 1
ATOM 705 O O . GLU A 1 93 ? -12.588 1.186 12.390 1.00 80.69 93 GLU A O 1
ATOM 710 N N . GLN A 1 94 ? -12.266 1.466 10.194 1.00 77.19 94 GLN A N 1
ATOM 711 C CA . GLN A 1 94 ? -13.576 2.078 9.975 1.00 77.19 94 GLN A CA 1
ATOM 712 C C . GLN A 1 94 ? -14.731 1.122 10.280 1.00 77.19 94 GLN A C 1
ATOM 714 O O . GLN A 1 94 ? -15.728 1.539 10.878 1.00 77.19 94 GLN A O 1
ATOM 719 N N . VAL A 1 95 ? -14.637 -0.138 9.849 1.00 84.81 95 VAL A N 1
ATOM 720 C CA . VAL A 1 95 ? -15.678 -1.145 10.092 1.00 84.81 95 VAL A CA 1
ATOM 721 C C . VAL A 1 95 ? -15.785 -1.445 11.585 1.00 84.81 95 VAL A C 1
ATOM 723 O O . VAL A 1 95 ? -16.896 -1.441 12.122 1.00 84.81 95 VAL A O 1
ATOM 726 N N . LEU A 1 96 ? -14.659 -1.629 12.274 1.00 84.19 96 LEU A N 1
ATOM 727 C CA . LEU A 1 96 ? -14.613 -1.872 13.713 1.00 84.19 96 LEU A CA 1
ATOM 728 C C . LEU A 1 96 ? -15.141 -0.670 14.499 1.00 84.19 96 LEU A C 1
ATOM 730 O O . LEU A 1 96 ? -16.019 -0.844 15.339 1.00 84.19 96 LEU A O 1
ATOM 734 N N . ALA A 1 97 ? -14.721 0.555 14.172 1.00 83.69 97 ALA A N 1
ATOM 735 C CA . ALA A 1 97 ? -15.205 1.767 14.833 1.00 83.69 97 ALA A CA 1
ATOM 736 C C . ALA A 1 97 ? -16.724 1.960 14.662 1.00 83.69 97 ALA A C 1
ATOM 738 O O . ALA A 1 97 ? -17.442 2.251 15.626 1.00 83.69 97 ALA A O 1
ATOM 739 N N . LYS A 1 98 ? -17.248 1.750 13.445 1.00 84.12 98 LYS A N 1
ATOM 740 C CA . LYS A 1 98 ? -18.698 1.802 13.177 1.00 84.12 98 LYS A CA 1
ATOM 741 C C . LYS A 1 98 ? -19.451 0.713 13.938 1.00 84.12 98 LYS A C 1
ATOM 743 O O . LYS A 1 98 ? -20.516 0.983 14.495 1.00 84.12 98 LYS A O 1
ATOM 748 N N . THR A 1 99 ? -18.901 -0.498 13.983 1.00 86.56 99 THR A N 1
ATOM 749 C CA . THR A 1 99 ? -19.495 -1.631 14.702 1.00 86.56 99 THR A CA 1
ATOM 750 C C . THR A 1 99 ? -19.526 -1.366 16.204 1.00 86.56 99 THR A C 1
ATOM 752 O O . THR A 1 99 ? -20.592 -1.468 16.808 1.00 86.56 99 THR A O 1
ATOM 755 N N . ALA A 1 100 ? -18.413 -0.922 16.790 1.00 86.44 100 ALA A N 1
ATOM 756 C CA . ALA A 1 100 ? -18.313 -0.559 18.200 1.00 86.44 100 ALA A CA 1
ATOM 757 C C . ALA A 1 100 ? -19.315 0.541 18.576 1.00 86.44 100 ALA A C 1
ATOM 759 O O . ALA A 1 100 ? -20.025 0.420 19.572 1.00 86.44 100 ALA A O 1
ATOM 760 N N . THR A 1 101 ? -19.458 1.568 17.731 1.00 85.44 101 THR A N 1
ATOM 761 C CA . THR A 1 101 ? -20.448 2.639 17.935 1.00 85.44 101 THR A CA 1
ATOM 762 C C . THR A 1 101 ? -21.879 2.096 17.930 1.00 85.44 101 THR A C 1
ATOM 764 O O . THR A 1 101 ? -22.689 2.448 18.789 1.00 85.44 101 THR A O 1
ATOM 767 N N . LYS A 1 102 ? -22.204 1.204 16.984 1.00 89.69 102 LYS A N 1
ATOM 768 C CA . LYS A 1 102 ? -23.532 0.584 16.895 1.00 89.69 102 LYS A CA 1
ATOM 769 C C . LYS A 1 102 ? -23.834 -0.290 18.115 1.00 89.69 102 LYS A C 1
ATOM 771 O O . LYS A 1 102 ? -24.933 -0.205 18.657 1.00 89.69 102 LYS A O 1
ATOM 776 N N . VAL A 1 103 ? -22.872 -1.102 18.552 1.00 89.75 103 VAL A N 1
ATOM 777 C CA . VAL A 1 103 ? -23.003 -1.957 19.744 1.00 89.75 103 VAL A CA 1
ATOM 778 C C . VAL A 1 103 ? -23.167 -1.110 21.006 1.00 89.75 103 VAL A C 1
ATOM 780 O O . VAL A 1 103 ? -24.075 -1.374 21.790 1.00 89.75 103 VAL A O 1
ATOM 783 N N . ALA A 1 104 ? -22.374 -0.047 21.163 1.00 87.25 104 ALA A N 1
ATOM 784 C CA . ALA A 1 104 ? -22.495 0.882 22.284 1.00 87.25 104 ALA A CA 1
ATOM 785 C C . ALA A 1 104 ? -23.903 1.491 22.378 1.00 87.25 104 ALA A C 1
ATOM 787 O O . ALA A 1 104 ? -24.502 1.480 23.449 1.00 87.25 104 ALA A O 1
ATOM 788 N N . GLY A 1 105 ? -24.474 1.931 21.251 1.00 89.25 105 GLY A N 1
ATOM 789 C CA . GLY A 1 105 ? -25.843 2.455 21.224 1.00 89.25 105 GLY A CA 1
ATOM 790 C C . GLY A 1 105 ? -26.906 1.418 21.609 1.00 89.25 105 GLY A C 1
ATOM 791 O O . GLY A 1 105 ? -27.887 1.755 22.270 1.00 89.25 105 GLY A O 1
ATOM 792 N N . ILE A 1 106 ? -26.711 0.144 21.243 1.00 93.19 106 ILE A N 1
ATOM 793 C CA . ILE A 1 106 ? -27.598 -0.946 21.680 1.00 93.19 106 ILE A CA 1
ATOM 794 C C . ILE A 1 106 ? -27.496 -1.124 23.195 1.00 93.19 106 ILE A C 1
ATOM 796 O O . ILE A 1 106 ? -28.529 -1.187 23.861 1.00 93.19 106 ILE A O 1
ATOM 800 N N . PHE A 1 107 ? -26.283 -1.164 23.743 1.00 91.75 107 PHE A N 1
ATOM 801 C CA . PHE A 1 107 ? -26.058 -1.317 25.178 1.00 91.75 107 PHE A CA 1
ATOM 802 C C . PHE A 1 107 ? -26.665 -0.173 25.995 1.00 91.75 107 PHE A C 1
ATOM 804 O O . PHE A 1 107 ? -27.392 -0.433 26.954 1.00 91.75 107 PHE A O 1
ATOM 811 N N . ASP A 1 108 ? -26.476 1.074 25.566 1.00 90.44 108 ASP A N 1
ATOM 812 C CA . ASP A 1 108 ? -27.031 2.252 26.246 1.00 90.44 108 ASP A CA 1
ATOM 813 C C . ASP A 1 108 ? -28.569 2.259 26.253 1.00 90.44 108 ASP A C 1
ATOM 815 O O . ASP A 1 108 ? -29.200 2.856 27.126 1.00 90.44 108 ASP A O 1
ATOM 819 N N . SER A 1 109 ? -29.200 1.564 25.301 1.00 95.25 109 SER A N 1
ATOM 820 C CA . SER A 1 109 ? -30.659 1.444 25.240 1.00 95.25 109 SER A CA 1
ATOM 821 C C . SER A 1 109 ? -31.241 0.415 26.221 1.00 95.25 109 SER A C 1
ATOM 823 O O . SER A 1 109 ? -32.442 0.462 26.506 1.00 95.25 109 SER A O 1
ATOM 825 N N . ILE A 1 110 ? -30.423 -0.504 26.758 1.00 95.38 110 ILE A N 1
ATOM 826 C CA . ILE A 1 110 ? -30.885 -1.634 27.582 1.00 95.38 110 ILE A CA 1
ATOM 827 C C . ILE A 1 110 ? -31.671 -1.171 28.820 1.00 95.38 110 ILE A C 1
ATOM 829 O O . ILE A 1 110 ? -32.792 -1.660 28.988 1.00 95.38 110 ILE A O 1
ATOM 833 N N . PRO A 1 111 ? -31.195 -0.221 29.654 1.00 93.69 111 PRO A N 1
ATOM 834 C CA . PRO A 1 111 ? -31.946 0.212 30.837 1.00 93.69 111 PRO A CA 1
ATOM 835 C C . PRO A 1 111 ? -33.343 0.748 30.484 1.00 93.69 111 PRO A C 1
ATOM 837 O O . PRO A 1 111 ? -34.340 0.397 31.119 1.00 93.69 111 PRO A O 1
ATOM 840 N N . GLY A 1 112 ? -33.445 1.531 29.405 1.00 93.88 112 GLY A N 1
ATOM 841 C CA . GLY A 1 112 ? -34.722 2.056 28.915 1.00 93.88 112 GLY A CA 1
ATOM 842 C C . GLY A 1 112 ? -35.660 0.960 28.399 1.00 93.88 112 GLY A C 1
ATOM 843 O O . GLY A 1 112 ? -36.862 0.981 28.677 1.00 93.88 112 GLY A O 1
ATOM 844 N N . LEU A 1 113 ? -35.120 -0.038 27.691 1.00 95.81 113 LEU A N 1
ATOM 845 C CA . LEU A 1 113 ? -35.883 -1.201 27.234 1.00 95.81 113 LEU A CA 1
ATOM 846 C C . LEU A 1 113 ? -36.400 -2.047 28.405 1.00 95.81 113 LEU A C 1
ATOM 848 O O . LEU A 1 113 ? -37.537 -2.521 28.346 1.00 95.81 113 LEU A O 1
ATOM 852 N N . VAL A 1 114 ? -35.602 -2.210 29.465 1.00 95.38 114 VAL A N 1
ATOM 853 C CA . VAL A 1 114 ? -36.006 -2.914 30.692 1.00 95.38 114 VAL A CA 1
ATOM 854 C C . VAL A 1 114 ? -37.132 -2.157 31.388 1.00 95.38 114 VAL A C 1
ATOM 856 O O . VAL A 1 114 ? -38.183 -2.750 31.612 1.00 95.38 114 VAL A O 1
ATOM 859 N N . ARG A 1 115 ? -36.993 -0.843 31.621 1.00 95.25 115 ARG A N 1
ATOM 860 C CA . ARG A 1 115 ? -38.053 -0.014 32.230 1.00 95.25 115 ARG A CA 1
ATOM 861 C C . ARG A 1 115 ? -39.367 -0.080 31.451 1.00 95.25 115 ARG A C 1
ATOM 863 O O . ARG A 1 115 ? -40.440 -0.110 32.044 1.00 95.25 115 ARG A O 1
ATOM 870 N N . ARG A 1 116 ? -39.293 -0.108 30.117 1.00 96.12 116 ARG A N 1
ATOM 871 C CA . ARG A 1 116 ? -40.475 -0.199 29.248 1.00 96.12 116 ARG A CA 1
ATOM 872 C C . ARG A 1 116 ? -41.165 -1.564 29.326 1.00 96.12 116 ARG A C 1
ATOM 874 O O . ARG A 1 116 ? -42.387 -1.619 29.240 1.00 96.12 116 ARG A O 1
ATOM 881 N N . ARG A 1 117 ? -40.399 -2.655 29.424 1.00 96.62 117 ARG A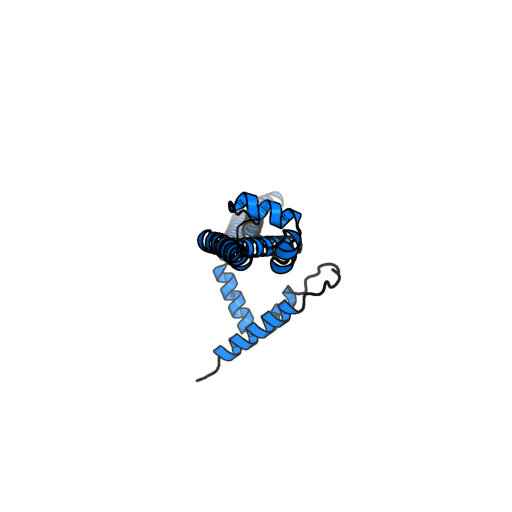 N 1
ATOM 882 C CA . ARG A 1 117 ? -40.933 -4.030 29.490 1.00 96.62 117 ARG A CA 1
ATOM 883 C C . ARG A 1 117 ? -41.351 -4.439 30.900 1.00 96.62 117 ARG A C 1
ATOM 885 O O . ARG A 1 117 ? -42.234 -5.277 31.035 1.00 96.62 117 ARG A O 1
ATOM 892 N N . VAL A 1 118 ? -40.735 -3.848 31.920 1.00 95.88 118 VAL A N 1
ATOM 893 C CA . VAL A 1 118 ? -40.973 -4.127 33.338 1.00 95.88 118 VAL A CA 1
ATOM 894 C C . VAL A 1 118 ? -41.153 -2.789 34.081 1.00 95.88 118 VAL A C 1
ATOM 896 O O . VAL A 1 118 ? -40.195 -2.265 34.652 1.00 95.88 118 VAL A O 1
ATOM 899 N N . PRO A 1 119 ? -42.366 -2.198 34.059 1.00 92.06 119 PRO A N 1
ATOM 900 C CA . PRO A 1 119 ? -42.620 -0.862 34.614 1.00 92.06 119 PRO A CA 1
ATOM 901 C C . PRO A 1 119 ? -42.377 -0.745 36.123 1.00 92.06 119 PRO A C 1
ATOM 903 O O . PRO A 1 119 ? -41.965 0.315 36.590 1.00 92.06 119 PRO A O 1
ATOM 906 N N . ASP A 1 120 ? -42.583 -1.834 36.866 1.00 94.00 120 ASP A N 1
ATOM 907 C CA . ASP A 1 120 ? -42.414 -1.884 38.325 1.00 94.00 120 ASP A CA 1
ATOM 908 C C . ASP A 1 120 ? -40.979 -2.229 38.753 1.00 94.00 120 ASP A C 1
ATOM 910 O O . ASP A 1 120 ? -40.699 -2.400 39.939 1.00 94.00 120 ASP A O 1
ATOM 914 N N . PHE A 1 121 ? -40.046 -2.338 37.801 1.00 93.38 121 PHE A N 1
ATOM 915 C CA . PHE A 1 121 ? -38.651 -2.620 38.118 1.00 93.38 121 PHE A CA 1
ATOM 916 C C . PHE A 1 121 ? -38.029 -1.450 38.909 1.00 93.38 121 PHE A C 1
ATOM 918 O O . PHE A 1 121 ? -38.186 -0.296 38.486 1.00 93.38 121 PHE A O 1
ATOM 925 N N . PRO A 1 122 ? -37.327 -1.710 40.032 1.00 94.69 122 PRO A N 1
ATOM 926 C CA . PRO A 1 122 ? -36.745 -0.660 40.865 1.00 94.69 122 PRO A CA 1
ATOM 927 C C . PRO A 1 122 ? -35.761 0.224 40.093 1.00 94.69 122 PRO A C 1
ATOM 929 O O . PRO A 1 122 ? -34.940 -0.281 39.327 1.00 94.69 122 PRO A O 1
ATOM 932 N N . THR A 1 123 ? -35.798 1.538 40.337 1.00 92.81 123 THR A N 1
ATOM 933 C CA . THR A 1 123 ? -34.871 2.498 39.709 1.00 92.81 123 THR A CA 1
ATOM 934 C C . THR A 1 123 ? -33.414 2.169 40.030 1.00 92.81 123 THR A C 1
ATOM 936 O O . THR A 1 123 ? -32.594 2.127 39.124 1.00 92.81 123 THR A O 1
ATOM 939 N N . GLU A 1 124 ? -33.122 1.804 41.280 1.00 95.19 124 GLU A N 1
ATOM 940 C CA . GLU A 1 124 ? -31.781 1.389 41.716 1.00 95.19 124 GLU A CA 1
ATOM 941 C C . GLU A 1 124 ? -31.252 0.185 40.915 1.00 95.19 124 GLU A C 1
ATOM 943 O O . GLU A 1 124 ? 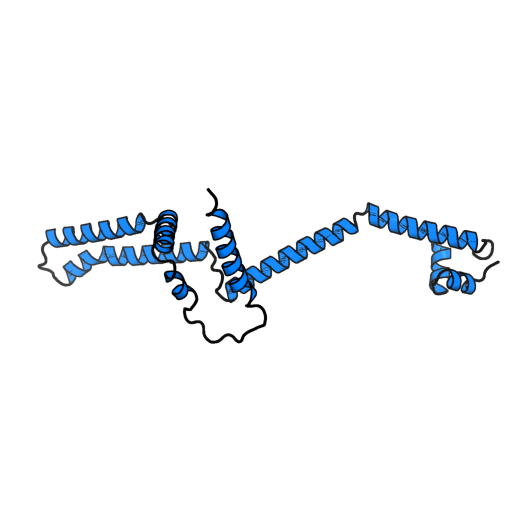-30.077 0.122 40.564 1.00 95.19 124 GLU A O 1
ATOM 948 N N . GLY A 1 125 ? -32.131 -0.746 40.526 1.00 94.62 125 GLY A N 1
ATOM 949 C CA . GLY A 1 125 ? -31.758 -1.854 39.649 1.00 94.62 125 GLY A CA 1
ATOM 950 C C . GLY A 1 125 ? -31.389 -1.398 38.233 1.00 94.62 125 GLY A C 1
ATOM 951 O O . GLY A 1 125 ? -30.504 -1.983 37.614 1.00 94.62 125 GLY A O 1
ATOM 952 N N . LEU A 1 126 ? -32.050 -0.364 37.701 1.00 94.38 126 LEU A N 1
ATOM 953 C CA . LEU A 1 126 ? -31.710 0.202 36.388 1.00 94.38 126 LEU A CA 1
ATOM 954 C C . LEU A 1 126 ? -30.365 0.917 36.426 1.00 94.38 126 LEU A C 1
ATOM 956 O O . LEU A 1 126 ? -29.604 0.807 35.466 1.00 94.38 126 LEU A O 1
ATOM 960 N N . ASP A 1 127 ? -30.068 1.592 37.535 1.00 95.38 127 ASP A N 1
ATOM 961 C CA . ASP A 1 127 ? -28.789 2.262 37.752 1.00 95.38 127 ASP A CA 1
ATOM 962 C C . ASP A 1 127 ? -27.644 1.241 37.820 1.00 95.38 127 ASP A C 1
ATOM 964 O O . ASP A 1 127 ? -26.606 1.437 37.188 1.00 95.38 127 ASP A O 1
ATOM 968 N N . LEU A 1 128 ? -27.856 0.099 38.489 1.00 96.38 128 LEU A N 1
ATOM 969 C CA . LEU A 1 128 ? -26.898 -1.014 38.502 1.00 96.38 128 LEU A CA 1
ATOM 970 C C . LEU A 1 128 ? -26.663 -1.599 37.100 1.00 96.38 128 LEU A C 1
ATOM 972 O O . LEU A 1 128 ? -25.519 -1.842 36.719 1.00 96.38 128 LEU A O 1
ATOM 976 N N . ILE A 1 129 ? -27.723 -1.789 36.304 1.00 94.81 129 ILE A N 1
ATOM 977 C CA . ILE A 1 129 ? -27.594 -2.257 34.912 1.00 94.81 129 ILE A CA 1
ATOM 978 C C . ILE A 1 129 ? -26.808 -1.242 34.075 1.00 94.81 129 ILE A C 1
ATOM 980 O O . ILE A 1 129 ? -25.913 -1.627 33.324 1.00 94.81 129 ILE A O 1
ATOM 984 N N . ALA A 1 130 ? -27.123 0.049 34.200 1.00 93.75 130 ALA A N 1
ATOM 985 C CA . ALA A 1 130 ? -26.423 1.108 33.483 1.00 93.75 130 ALA A CA 1
ATOM 986 C C . ALA A 1 130 ? -24.935 1.170 33.868 1.00 93.75 130 ALA A C 1
ATOM 988 O O . ALA A 1 130 ? -24.082 1.320 32.992 1.00 93.75 130 ALA A O 1
ATOM 989 N N . ALA A 1 131 ? -24.617 0.995 35.154 1.00 94.44 131 ALA A N 1
ATOM 990 C CA . ALA A 1 131 ? -23.244 0.946 35.642 1.00 94.44 131 ALA A CA 1
ATOM 991 C C . ALA A 1 131 ? -22.463 -0.243 35.056 1.00 94.44 131 ALA A C 1
ATOM 993 O O . ALA A 1 131 ? -21.340 -0.060 34.581 1.00 94.44 131 ALA A O 1
ATOM 994 N N . GLU A 1 132 ? -23.056 -1.440 35.014 1.00 95.31 132 GLU A N 1
ATOM 995 C CA . GLU A 1 132 ? -22.362 -2.616 34.475 1.00 95.31 132 GLU A CA 1
ATOM 996 C C . GLU A 1 132 ? -22.200 -2.541 32.948 1.00 95.31 132 GLU A C 1
ATOM 998 O O . GLU A 1 132 ? -21.151 -2.902 32.412 1.00 95.31 132 GLU A O 1
ATOM 1003 N N . VAL A 1 133 ? -23.181 -1.968 32.241 1.00 93.25 133 VAL A N 1
ATOM 1004 C CA . VAL A 1 133 ? -23.056 -1.632 30.814 1.00 93.25 133 VAL A CA 1
ATOM 1005 C C . VAL A 1 133 ? -21.898 -0.657 30.573 1.00 93.25 133 VAL A C 1
ATOM 1007 O O . VAL A 1 133 ? -21.087 -0.874 29.669 1.00 93.25 133 VAL A O 1
ATOM 1010 N N . ALA A 1 134 ? -21.787 0.402 31.379 1.00 89.19 134 ALA A N 1
ATOM 1011 C CA . ALA A 1 134 ? -20.709 1.379 31.253 1.00 89.19 134 ALA A CA 1
ATOM 1012 C C . ALA A 1 134 ? -19.334 0.739 31.493 1.00 89.19 134 ALA A C 1
ATOM 1014 O O . ALA A 1 134 ? -18.388 0.995 30.747 1.00 89.19 134 ALA A O 1
ATOM 1015 N N . LYS A 1 135 ? -19.228 -0.148 32.486 1.00 90.31 135 LYS A N 1
ATOM 1016 C CA . LYS A 1 135 ? -18.006 -0.906 32.770 1.00 90.31 135 LYS A CA 1
ATOM 1017 C C . LYS A 1 135 ? -17.602 -1.806 31.600 1.00 90.31 135 LYS A C 1
ATOM 1019 O O . LYS A 1 135 ? -16.443 -1.767 31.192 1.00 90.31 135 LYS A O 1
ATOM 1024 N N . ALA A 1 136 ? -18.547 -2.544 31.012 1.00 88.19 136 ALA A N 1
ATOM 1025 C CA . ALA A 1 136 ? -18.292 -3.366 29.828 1.00 88.19 136 ALA A CA 1
ATOM 1026 C C . ALA A 1 136 ? -17.809 -2.523 28.634 1.00 88.19 136 ALA A C 1
ATOM 1028 O O . ALA A 1 136 ? -16.832 -2.875 27.975 1.00 88.19 136 ALA A O 1
ATOM 1029 N N . ARG A 1 137 ? -18.440 -1.367 28.386 1.00 85.75 137 ARG A N 1
ATOM 1030 C CA . ARG A 1 137 ? -18.016 -0.439 27.324 1.00 85.75 137 ARG A CA 1
ATOM 1031 C C . ARG A 1 137 ? -16.605 0.097 27.543 1.00 85.75 137 ARG A C 1
ATOM 1033 O O . ARG A 1 137 ? -15.825 0.140 26.596 1.00 85.75 137 ARG A O 1
ATOM 1040 N N . ASN A 1 138 ? -16.285 0.501 28.769 1.00 86.62 138 ASN A N 1
ATOM 1041 C CA . ASN A 1 138 ? -14.972 1.047 29.104 1.00 86.62 138 ASN A CA 1
ATOM 1042 C C . ASN A 1 138 ? -13.866 -0.007 28.977 1.00 86.62 138 ASN A C 1
ATOM 1044 O O . ASN A 1 138 ? -12.780 0.324 28.515 1.00 86.62 138 ASN A O 1
ATOM 1048 N N . ALA A 1 139 ? -14.150 -1.268 29.321 1.00 84.06 139 ALA A N 1
ATOM 1049 C CA . ALA A 1 139 ? -13.213 -2.370 29.123 1.00 84.06 139 ALA A CA 1
ATOM 1050 C C . ALA A 1 139 ? -12.880 -2.570 27.635 1.00 84.06 139 ALA A C 1
ATOM 1052 O O . ALA A 1 139 ? -11.710 -2.614 27.273 1.00 84.06 139 ALA A O 1
ATOM 1053 N N . VAL A 1 140 ? -13.894 -2.594 26.762 1.00 82.12 140 VAL A N 1
ATOM 1054 C CA . VAL A 1 140 ? -13.690 -2.713 25.306 1.00 82.12 140 VAL A CA 1
ATOM 1055 C C . VAL A 1 140 ? -12.961 -1.490 24.739 1.00 82.12 140 VAL A C 1
ATOM 1057 O O . VAL A 1 140 ? -12.093 -1.631 23.886 1.00 82.12 140 VAL A O 1
ATOM 1060 N N . ALA A 1 141 ? -13.270 -0.285 25.225 1.00 79.94 141 ALA A N 1
ATOM 1061 C CA . ALA A 1 141 ? -12.601 0.943 24.791 1.00 79.94 141 ALA A CA 1
ATOM 1062 C C . ALA A 1 141 ? -11.121 1.018 25.210 1.00 79.94 141 ALA A C 1
ATOM 1064 O O . ALA A 1 141 ? -10.348 1.730 24.576 1.00 79.94 141 ALA A O 1
ATOM 1065 N N . ALA A 1 142 ? -10.736 0.304 26.270 1.00 78.69 142 ALA A N 1
ATOM 1066 C CA . ALA A 1 142 ? -9.354 0.212 26.729 1.00 78.69 142 ALA A CA 1
ATOM 1067 C C . ALA A 1 142 ? -8.533 -0.846 25.968 1.00 78.69 142 ALA A C 1
ATOM 1069 O O . ALA A 1 142 ? -7.315 -0.896 26.141 1.00 78.69 142 ALA A O 1
ATOM 1070 N N . MET A 1 143 ? -9.166 -1.684 25.135 1.00 78.31 143 MET A N 1
ATOM 1071 C CA . MET A 1 143 ? -8.448 -2.663 24.321 1.00 78.31 143 MET A CA 1
ATOM 1072 C C . MET A 1 143 ? -7.603 -1.938 23.270 1.00 78.31 143 MET A C 1
ATOM 1074 O O . MET A 1 143 ? -8.113 -1.162 22.462 1.00 78.31 143 MET A O 1
ATOM 1078 N N . SER A 1 144 ? -6.299 -2.206 23.284 1.00 68.38 144 SER A N 1
ATOM 1079 C CA . SER A 1 144 ? -5.339 -1.709 22.301 1.00 68.38 144 SER A CA 1
ATOM 1080 C C . SER A 1 144 ? -4.808 -2.868 21.469 1.00 68.38 144 SER A C 1
ATOM 1082 O O . SER A 1 144 ? -4.672 -3.988 21.958 1.00 68.38 144 SER A O 1
ATOM 1084 N N . LEU A 1 145 ? -4.453 -2.578 20.218 1.00 62.53 145 LEU A N 1
ATOM 1085 C CA . LEU A 1 145 ? -3.831 -3.546 19.317 1.00 62.53 145 LEU A CA 1
ATOM 1086 C C . LEU A 1 145 ? -2.500 -4.073 19.883 1.00 62.53 145 LEU A C 1
ATOM 1088 O O . LEU A 1 145 ? -2.181 -5.235 19.685 1.00 62.53 145 LEU A O 1
ATOM 1092 N N . SER A 1 146 ? -1.772 -3.249 20.648 1.00 57.22 146 SER A N 1
ATOM 1093 C CA . SER A 1 146 ? -0.566 -3.665 21.383 1.00 57.22 146 SER A CA 1
ATOM 1094 C C . SER A 1 146 ? -0.849 -4.773 22.399 1.00 57.22 146 SER A C 1
ATOM 1096 O O . SER A 1 146 ? -0.126 -5.759 22.434 1.00 57.22 146 SER A O 1
ATOM 1098 N N . ASN A 1 147 ? -1.938 -4.649 23.160 1.00 64.25 147 ASN A N 1
ATOM 1099 C CA . ASN A 1 147 ? -2.290 -5.610 24.207 1.00 64.25 147 ASN A CA 1
ATOM 1100 C C . ASN A 1 147 ? -2.691 -6.958 23.591 1.00 64.25 147 ASN A C 1
ATOM 1102 O O . ASN A 1 147 ? -2.321 -8.005 24.097 1.00 64.25 147 ASN A O 1
ATOM 1106 N N . LEU A 1 148 ? -3.392 -6.933 22.451 1.00 61.47 148 LEU A N 1
ATOM 1107 C CA . LEU A 1 148 ? -3.785 -8.147 21.728 1.00 61.47 148 LEU A CA 1
ATOM 1108 C C . LEU A 1 148 ? -2.586 -8.890 21.124 1.00 61.47 148 LEU A C 1
ATOM 1110 O O . LEU A 1 148 ? -2.589 -10.117 21.064 1.00 61.47 148 LEU A O 1
ATOM 1114 N N . VAL A 1 149 ? -1.568 -8.163 20.653 1.00 59.66 149 VAL A N 1
ATOM 1115 C CA . VAL A 1 149 ? -0.337 -8.771 20.121 1.00 59.66 149 VAL A CA 1
ATOM 1116 C C . VAL A 1 149 ? 0.476 -9.422 21.240 1.00 59.66 149 VAL A C 1
ATOM 1118 O O . VAL A 1 149 ? 1.033 -10.492 21.030 1.00 59.66 149 VAL A O 1
ATOM 1121 N N . GLU A 1 150 ? 0.518 -8.813 22.424 1.00 58.34 150 GLU A N 1
ATOM 1122 C CA . GLU A 1 150 ? 1.180 -9.385 23.602 1.00 58.34 150 GLU A CA 1
ATOM 1123 C C . GLU A 1 150 ? 0.447 -10.635 24.116 1.00 58.34 150 GLU A C 1
ATOM 1125 O O . GLU A 1 150 ? 1.076 -11.672 24.294 1.00 58.34 150 GLU A O 1
ATOM 1130 N N . GLU A 1 151 ? -0.881 -10.588 24.242 1.00 59.28 151 GLU A N 1
ATOM 1131 C CA . GLU A 1 151 ? -1.693 -11.744 24.660 1.00 59.28 151 GLU A CA 1
ATOM 1132 C C . GLU A 1 151 ? -1.588 -12.917 23.674 1.00 59.28 151 GLU A C 1
ATOM 1134 O O . GLU A 1 151 ? -1.442 -14.068 24.080 1.00 59.28 151 GLU A O 1
ATOM 1139 N N . SER A 1 152 ? -1.605 -12.637 22.367 1.00 56.38 152 SER A N 1
ATOM 1140 C CA . SER A 1 152 ? -1.404 -13.683 21.359 1.00 56.38 152 SER A CA 1
ATOM 1141 C C . SER A 1 152 ? 0.030 -14.219 21.371 1.00 56.38 152 SER A C 1
ATOM 1143 O O . SER A 1 152 ? 0.205 -15.429 21.285 1.00 56.38 152 SER A O 1
ATOM 1145 N N . ALA A 1 153 ? 1.049 -13.366 21.556 1.00 58.38 153 ALA A N 1
ATOM 1146 C CA . ALA A 1 153 ? 2.442 -13.780 21.768 1.00 58.38 153 ALA A CA 1
ATOM 1147 C C . ALA A 1 153 ? 2.586 -14.776 22.929 1.00 58.38 153 ALA A C 1
ATOM 1149 O O . ALA A 1 153 ? 3.253 -15.799 22.775 1.00 58.38 153 ALA A O 1
ATOM 1150 N N . GLU A 1 154 ? 1.937 -14.501 24.057 1.00 57.78 154 GLU A N 1
ATOM 1151 C CA . GLU A 1 154 ? 1.911 -15.381 25.228 1.00 57.78 154 GLU A CA 1
ATOM 1152 C C . GLU A 1 154 ? 1.169 -16.699 24.939 1.00 57.78 154 GLU A C 1
ATOM 1154 O O . GLU A 1 154 ? 1.668 -17.774 25.274 1.00 57.78 154 GLU A O 1
ATOM 1159 N N . GLU A 1 155 ? 0.045 -16.645 24.218 1.00 56.41 155 GLU A N 1
ATOM 1160 C CA . GLU A 1 155 ? -0.721 -17.830 23.809 1.00 56.41 155 GLU A CA 1
ATOM 1161 C C . GLU A 1 155 ? 0.061 -18.737 22.833 1.00 56.41 155 GLU A C 1
ATOM 1163 O O . GLU A 1 155 ? -0.010 -19.962 22.948 1.00 56.41 155 GLU A O 1
ATOM 1168 N N . PHE A 1 156 ? 0.881 -18.180 21.927 1.00 55.41 156 PHE A N 1
ATOM 1169 C CA . PHE A 1 156 ? 1.775 -18.973 21.064 1.00 55.41 156 PHE A CA 1
ATOM 1170 C C . PHE A 1 156 ? 2.884 -19.677 21.859 1.00 55.41 156 PHE A C 1
ATOM 1172 O O . PHE A 1 156 ? 3.304 -20.775 21.487 1.00 55.41 156 PHE A O 1
ATOM 1179 N N . VAL A 1 157 ? 3.380 -19.046 22.930 1.00 58.78 157 VAL A N 1
ATOM 1180 C CA . VAL A 1 157 ? 4.411 -19.626 23.805 1.00 58.78 157 VAL A CA 1
ATOM 1181 C C . VAL A 1 157 ? 3.830 -20.773 24.636 1.00 58.78 157 VAL A C 1
ATOM 1183 O O . VAL A 1 157 ? 4.502 -21.787 24.824 1.00 58.78 157 VAL A O 1
ATOM 1186 N N . GLU A 1 158 ? 2.584 -20.648 25.100 1.00 61.69 158 GLU A N 1
ATOM 1187 C CA . GLU A 1 158 ? 1.911 -21.686 25.890 1.00 61.69 158 GLU A CA 1
ATOM 1188 C C . GLU A 1 158 ? 1.299 -22.814 25.041 1.00 61.69 158 GLU A C 1
ATOM 1190 O O . GLU A 1 158 ? 1.225 -23.954 25.510 1.00 61.69 158 GLU A O 1
ATOM 1195 N N . ASN A 1 159 ? 0.886 -22.541 23.798 1.00 56.78 159 ASN A N 1
ATOM 1196 C CA . ASN A 1 159 ? 0.275 -23.531 22.910 1.00 56.78 159 ASN A CA 1
ATOM 1197 C C . ASN A 1 159 ? 0.709 -23.368 21.434 1.00 56.78 159 ASN A C 1
ATOM 1199 O O . ASN A 1 159 ? -0.008 -22.770 20.623 1.00 56.78 159 ASN A O 1
ATOM 1203 N N . PRO A 1 160 ? 1.847 -23.966 21.036 1.00 55.25 160 PRO A N 1
ATOM 1204 C CA . PRO A 1 160 ? 2.403 -23.813 19.690 1.00 55.25 160 PRO A CA 1
ATOM 1205 C C . PRO A 1 160 ? 1.565 -24.456 18.564 1.00 55.25 160 PRO A C 1
ATOM 1207 O O . PRO A 1 160 ? 1.843 -24.209 17.392 1.00 55.25 160 PRO A O 1
ATOM 1210 N N . GLU A 1 161 ? 0.533 -25.253 18.873 1.00 55.69 161 GLU A N 1
ATOM 1211 C CA . GLU A 1 161 ? -0.347 -25.891 17.873 1.00 55.69 161 GLU A CA 1
ATOM 1212 C C . GLU A 1 161 ? -1.614 -25.068 17.537 1.00 55.69 161 GLU A C 1
ATOM 1214 O O . GLU A 1 161 ? -2.321 -25.383 16.577 1.00 55.69 161 GLU A O 1
ATOM 1219 N N . ALA A 1 162 ? -1.915 -23.987 18.272 1.00 49.81 162 ALA A N 1
ATOM 1220 C CA . ALA A 1 162 ? -3.204 -23.276 18.201 1.00 49.81 162 ALA A CA 1
ATOM 1221 C C . ALA A 1 162 ? -3.474 -22.503 16.886 1.00 49.81 162 ALA A C 1
ATOM 1223 O O . ALA A 1 162 ? -4.609 -22.124 16.597 1.00 49.81 162 ALA A O 1
ATOM 1224 N N . VAL A 1 163 ? -2.456 -22.289 16.049 1.00 43.59 163 VAL A N 1
ATOM 1225 C CA . VAL A 1 163 ? -2.532 -21.391 14.875 1.00 43.59 163 VAL A CA 1
ATOM 1226 C C . VAL A 1 163 ? -3.062 -22.077 13.616 1.00 43.59 163 VAL A C 1
ATOM 1228 O O . VAL A 1 163 ? -3.476 -21.404 12.671 1.00 43.59 163 VAL A O 1
ATOM 1231 N N . ALA A 1 164 ? -3.111 -23.412 13.592 1.00 40.84 164 ALA A N 1
ATOM 1232 C CA . ALA A 1 164 ? -3.558 -24.160 12.414 1.00 40.84 164 ALA A CA 1
ATOM 1233 C C . ALA A 1 164 ? -5.022 -23.858 12.020 1.00 40.84 164 ALA A C 1
ATOM 1235 O O . ALA A 1 164 ? -5.412 -24.067 10.875 1.00 40.84 164 ALA A O 1
ATOM 1236 N N . VAL A 1 165 ? -5.830 -23.304 12.931 1.00 41.78 165 VAL A N 1
ATOM 1237 C CA . VAL A 1 165 ? -7.275 -23.110 12.722 1.00 41.78 165 VAL A CA 1
ATOM 1238 C C . VAL A 1 165 ? -7.623 -21.791 12.009 1.00 41.78 165 VAL A C 1
ATOM 1240 O O . VAL A 1 165 ? -8.711 -21.673 11.448 1.00 41.78 165 VAL A O 1
ATOM 1243 N N . ILE A 1 166 ? -6.714 -20.811 11.933 1.00 39.47 166 ILE A N 1
ATOM 1244 C CA . ILE A 1 166 ? -6.980 -19.543 11.215 1.00 39.47 166 ILE A CA 1
ATOM 1245 C C . ILE A 1 166 ? -6.650 -19.670 9.711 1.00 39.47 166 ILE A C 1
ATOM 1247 O O . ILE A 1 166 ? -7.160 -18.905 8.895 1.00 39.47 166 ILE A O 1
ATOM 1251 N N . ALA A 1 167 ? -5.869 -20.685 9.319 1.00 38.97 167 ALA A N 1
ATOM 1252 C CA . ALA A 1 167 ? -5.517 -20.954 7.921 1.00 38.97 167 ALA A CA 1
ATOM 1253 C C . ALA A 1 167 ? -6.569 -21.780 7.145 1.00 38.97 167 ALA A C 1
ATOM 1255 O O . ALA A 1 167 ? -6.539 -21.788 5.917 1.00 38.97 167 ALA A O 1
ATOM 1256 N N . GLU A 1 168 ? -7.519 -22.443 7.818 1.00 36.41 168 GLU A N 1
ATOM 1257 C CA . GLU A 1 168 ? -8.470 -23.376 7.173 1.00 36.41 168 GLU A CA 1
ATOM 1258 C C . GLU A 1 168 ? -9.937 -22.888 7.137 1.00 36.41 168 GLU A C 1
ATOM 1260 O O . GLU A 1 168 ? -10.871 -23.648 6.866 1.00 36.41 168 GLU A O 1
ATOM 1265 N N . GLY A 1 169 ? -10.176 -21.594 7.353 1.00 34.66 169 GLY A N 1
ATOM 1266 C CA . GLY A 1 169 ? -11.513 -20.991 7.327 1.00 34.66 169 GLY A CA 1
ATOM 1267 C C . GLY A 1 169 ? -12.122 -20.807 5.927 1.00 34.66 169 GLY A C 1
ATOM 1268 O O . GLY A 1 169 ? -12.194 -19.690 5.434 1.00 34.66 169 GLY A O 1
ATOM 1269 N N . GLN A 1 170 ? -12.615 -21.892 5.323 1.00 39.81 170 GLN A N 1
ATOM 1270 C CA . GLN A 1 170 ? -13.757 -21.948 4.385 1.00 39.81 170 GLN A CA 1
ATOM 1271 C C . GLN A 1 170 ? -13.866 -20.850 3.298 1.00 39.81 170 GLN A C 1
ATOM 1273 O O . GLN A 1 170 ? -14.816 -20.067 3.269 1.00 39.81 170 GLN A O 1
ATOM 1278 N N . GLY A 1 171 ? -12.964 -20.873 2.315 1.00 32.69 171 GLY A N 1
ATOM 1279 C CA . GLY A 1 171 ? -13.230 -20.362 0.966 1.00 32.69 171 GLY A CA 1
ATOM 1280 C C . GLY A 1 171 ? -13.555 -21.529 0.029 1.00 32.69 171 GLY A C 1
ATOM 1281 O O . GLY A 1 171 ? -12.867 -22.545 0.059 1.00 32.69 171 GLY A O 1
ATOM 1282 N N . ALA A 1 172 ? -14.617 -21.416 -0.771 1.00 33.69 172 ALA A N 1
ATOM 1283 C CA . ALA A 1 172 ? -14.992 -22.375 -1.819 1.00 33.69 172 ALA A CA 1
ATOM 1284 C C . ALA A 1 172 ? -13.783 -22.789 -2.698 1.00 33.69 172 ALA A C 1
ATOM 1286 O O . ALA A 1 172 ? -12.842 -22.006 -2.814 1.00 33.69 172 ALA A O 1
ATOM 1287 N N . PRO A 1 173 ? -13.785 -23.983 -3.330 1.00 34.69 173 PRO A N 1
ATOM 1288 C CA . PRO A 1 173 ? -12.595 -24.537 -3.970 1.00 34.69 173 PRO A CA 1
ATOM 1289 C C . PRO A 1 173 ? -12.145 -23.634 -5.119 1.00 34.69 173 PRO A C 1
ATOM 1291 O O . PRO A 1 173 ? -12.777 -23.594 -6.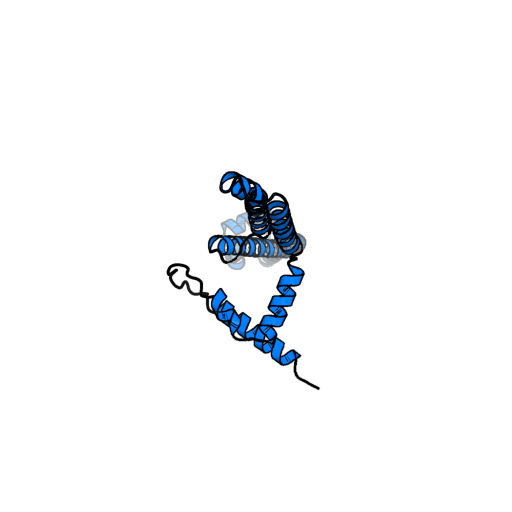173 1.00 34.69 173 PRO A O 1
ATOM 1294 N N . VAL A 1 174 ? -11.057 -22.900 -4.906 1.00 42.59 174 VAL A N 1
ATOM 1295 C CA . VAL A 1 174 ? -10.341 -22.213 -5.977 1.00 42.59 174 VAL A CA 1
ATOM 1296 C C . VAL A 1 174 ? -9.294 -23.201 -6.472 1.00 42.59 174 VAL A C 1
ATOM 1298 O O . VAL A 1 174 ? -8.464 -23.672 -5.695 1.00 42.59 174 VAL A O 1
ATOM 1301 N N . GLU A 1 175 ? -9.407 -23.599 -7.739 1.00 33.69 175 GLU A N 1
ATOM 1302 C CA . GLU A 1 175 ? -8.511 -24.568 -8.372 1.00 33.69 175 GLU A CA 1
ATOM 1303 C C . GLU A 1 175 ? -7.033 -24.167 -8.220 1.00 33.69 175 GLU A C 1
ATOM 1305 O O . GLU A 1 175 ? -6.708 -22.975 -8.230 1.00 33.69 175 GLU A O 1
ATOM 1310 N N . PRO A 1 176 ? -6.120 -25.146 -8.090 1.00 34.03 176 PRO A N 1
ATOM 1311 C CA . PRO A 1 176 ? -4.724 -24.875 -7.802 1.00 34.03 176 PRO A CA 1
ATOM 1312 C C . PRO A 1 176 ? -4.055 -24.293 -9.049 1.00 34.03 176 PRO A C 1
ATOM 1314 O O . PRO A 1 176 ? -3.669 -25.022 -9.959 1.00 34.03 176 PRO A O 1
ATOM 1317 N N . THR A 1 177 ? -3.879 -22.975 -9.100 1.00 40.22 177 THR A N 1
ATOM 1318 C CA . THR A 1 177 ? -2.904 -22.382 -10.017 1.00 40.22 177 THR A CA 1
ATOM 1319 C C . THR A 1 177 ? -1.520 -22.495 -9.391 1.00 40.22 177 THR A C 1
ATOM 1321 O O . THR A 1 177 ? -1.286 -22.013 -8.281 1.00 40.22 177 THR A O 1
ATOM 1324 N N . GLU A 1 178 ? -0.632 -23.177 -10.112 1.00 41.94 178 GLU A N 1
ATOM 1325 C CA . GLU A 1 178 ? 0.771 -23.443 -9.795 1.00 41.94 178 GLU A CA 1
ATOM 1326 C C . GLU A 1 178 ? 1.469 -22.204 -9.203 1.00 41.94 178 GLU A C 1
ATOM 1328 O O . GLU A 1 178 ? 1.714 -21.217 -9.893 1.00 41.94 178 GLU A O 1
ATOM 1333 N N . GLY A 1 179 ? 1.764 -22.240 -7.899 1.00 39.19 179 GLY A N 1
ATOM 1334 C CA . GLY A 1 179 ? 2.458 -21.148 -7.203 1.00 39.19 179 GLY A CA 1
ATOM 1335 C C . GLY A 1 179 ? 2.359 -21.165 -5.673 1.00 39.19 179 GLY A C 1
ATOM 1336 O O . GLY A 1 179 ? 3.199 -20.573 -5.003 1.00 39.19 179 GLY A O 1
ATOM 1337 N N . GLY A 1 180 ? 1.392 -21.889 -5.095 1.00 33.38 180 GLY A N 1
ATOM 1338 C CA . GLY A 1 180 ? 1.123 -21.904 -3.645 1.00 33.38 180 GLY A CA 1
ATOM 1339 C C . GLY A 1 180 ? 2.150 -22.608 -2.743 1.00 33.38 180 GLY A C 1
ATOM 1340 O O . GLY A 1 180 ? 1.998 -22.577 -1.526 1.00 33.38 180 GLY A O 1
ATOM 1341 N N . GLY A 1 181 ? 3.203 -23.222 -3.295 1.00 35.75 181 GLY A N 1
ATOM 1342 C CA . GLY A 1 181 ? 4.234 -23.910 -2.501 1.00 35.75 181 GLY A CA 1
ATOM 1343 C C . GLY A 1 181 ? 5.159 -22.969 -1.717 1.00 35.75 181 GLY A C 1
ATOM 1344 O O . GLY A 1 181 ? 5.721 -23.363 -0.703 1.00 35.75 181 GLY A O 1
ATOM 1345 N N . ALA A 1 182 ? 5.280 -21.705 -2.133 1.00 40.19 182 ALA A N 1
ATOM 1346 C CA . ALA A 1 182 ? 6.288 -20.802 -1.579 1.00 40.19 182 ALA A CA 1
ATOM 1347 C C . ALA A 1 182 ? 5.953 -20.260 -0.174 1.00 40.19 182 ALA A C 1
ATOM 1349 O O . ALA A 1 182 ? 6.865 -19.947 0.583 1.00 40.19 182 ALA A O 1
ATOM 1350 N N . LEU A 1 183 ? 4.674 -20.155 0.209 1.00 39.59 183 LEU A N 1
ATOM 1351 C CA . LEU A 1 183 ? 4.291 -19.600 1.519 1.00 39.59 183 LEU A CA 1
ATOM 1352 C C . LEU A 1 183 ? 4.500 -20.597 2.666 1.00 39.59 183 LEU A C 1
ATOM 1354 O O . LEU A 1 183 ? 4.917 -20.198 3.751 1.00 39.59 183 LEU A O 1
ATOM 1358 N N . VAL A 1 184 ? 4.280 -21.890 2.415 1.00 40.91 184 VAL A N 1
ATOM 1359 C CA . VAL A 1 184 ? 4.525 -22.957 3.400 1.00 40.91 184 VAL A CA 1
ATOM 1360 C C . VAL A 1 184 ? 6.029 -23.104 3.658 1.00 40.91 184 VAL A C 1
ATOM 1362 O O . VAL A 1 184 ? 6.449 -23.204 4.810 1.00 40.91 184 VAL A O 1
ATOM 1365 N N . ASP A 1 185 ? 6.846 -23.000 2.606 1.00 41.53 185 ASP A N 1
ATOM 1366 C CA . ASP A 1 185 ? 8.305 -23.075 2.713 1.00 41.53 185 ASP A CA 1
ATOM 1367 C C . ASP A 1 185 ? 8.913 -21.846 3.411 1.00 41.53 185 ASP A C 1
ATOM 1369 O O . ASP A 1 185 ? 9.856 -21.985 4.189 1.00 41.53 185 ASP A O 1
ATOM 1373 N N . VAL A 1 186 ? 8.362 -20.642 3.200 1.00 40.12 186 VAL A N 1
ATOM 1374 C CA . VAL A 1 186 ? 8.840 -19.409 3.859 1.00 40.12 186 VAL A CA 1
ATOM 1375 C C . VAL A 1 186 ? 8.516 -19.405 5.355 1.00 40.12 186 VAL A C 1
ATOM 1377 O O . VAL A 1 186 ? 9.347 -18.979 6.157 1.00 40.12 186 VAL A O 1
ATOM 1380 N N . VAL A 1 187 ? 7.352 -19.924 5.753 1.00 43.31 187 VAL A N 1
ATOM 1381 C CA . VAL A 1 187 ? 6.968 -20.025 7.170 1.00 43.31 187 VAL A CA 1
ATOM 1382 C C . VAL A 1 187 ? 7.760 -21.130 7.880 1.00 43.31 187 VAL A C 1
ATOM 1384 O O . VAL A 1 187 ? 8.250 -20.908 8.989 1.00 43.31 187 VAL A O 1
ATOM 1387 N N . ALA A 1 188 ? 7.987 -22.276 7.227 1.00 45.41 188 ALA A N 1
ATOM 1388 C CA . ALA A 1 188 ? 8.853 -23.333 7.753 1.00 45.41 188 ALA A CA 1
ATOM 1389 C C . ALA A 1 188 ? 10.320 -22.873 7.885 1.00 45.41 188 ALA A C 1
ATOM 1391 O O . ALA A 1 188 ? 10.979 -23.171 8.884 1.00 45.41 188 ALA A O 1
ATOM 1392 N N . ALA A 1 189 ? 10.821 -22.094 6.920 1.00 42.25 189 ALA A N 1
ATOM 1393 C CA . ALA A 1 189 ? 12.161 -21.516 6.974 1.00 42.25 189 ALA A CA 1
ATOM 1394 C C . ALA A 1 189 ? 12.299 -20.470 8.094 1.00 42.25 189 ALA A C 1
ATOM 1396 O O . ALA A 1 189 ? 13.277 -20.512 8.837 1.00 42.25 189 ALA A O 1
ATOM 1397 N N . ALA A 1 190 ? 11.310 -19.587 8.275 1.00 44.00 190 ALA A N 1
ATOM 1398 C CA . ALA A 1 190 ? 11.313 -18.587 9.345 1.00 44.00 190 ALA A CA 1
ATOM 1399 C C . ALA A 1 190 ? 11.278 -19.229 10.746 1.00 44.00 190 ALA A C 1
ATOM 1401 O O . ALA A 1 190 ? 12.003 -18.791 11.641 1.00 44.00 190 ALA A O 1
ATOM 1402 N N . ALA A 1 191 ? 10.507 -20.308 10.919 1.00 45.16 191 ALA A N 1
ATOM 1403 C CA . ALA A 1 191 ? 10.460 -21.073 12.165 1.00 45.16 191 ALA A CA 1
ATOM 1404 C C . ALA A 1 191 ? 11.802 -21.764 12.481 1.00 45.16 191 ALA A C 1
ATOM 1406 O O . ALA A 1 191 ? 12.273 -21.719 13.618 1.00 45.16 191 ALA A O 1
ATOM 1407 N N . ALA A 1 192 ? 12.468 -22.338 11.472 1.00 48.59 192 ALA A N 1
ATOM 1408 C CA . ALA A 1 192 ? 13.791 -22.941 11.637 1.00 48.59 192 ALA A CA 1
ATOM 1409 C C . ALA A 1 192 ? 14.881 -21.902 11.972 1.00 48.59 192 ALA A C 1
ATOM 1411 O O . ALA A 1 192 ? 15.792 -22.180 12.753 1.00 48.59 192 ALA A O 1
ATOM 1412 N N . GLN A 1 19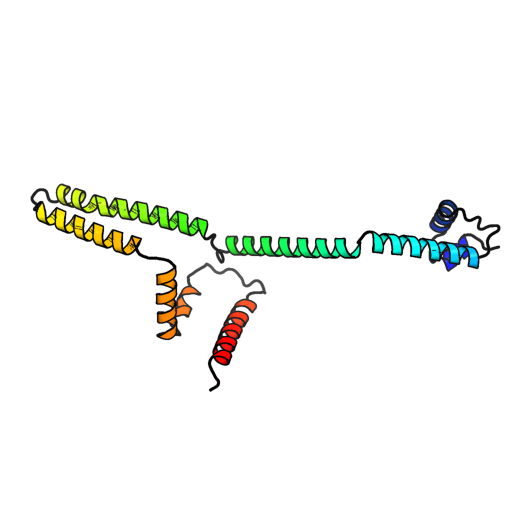3 ? 14.780 -20.690 11.417 1.00 46.12 193 GLN A N 1
ATOM 1413 C CA . GLN A 1 193 ? 15.742 -19.608 11.651 1.00 46.12 193 GLN A CA 1
ATOM 1414 C C . GLN A 1 193 ? 15.596 -18.966 13.036 1.00 46.12 193 GLN A C 1
ATOM 1416 O O . GLN A 1 193 ? 16.604 -18.600 13.639 1.00 46.12 193 GLN A O 1
ATOM 1421 N N . LEU A 1 194 ? 14.372 -18.883 13.571 1.00 46.12 194 LEU A N 1
ATOM 1422 C CA . LEU A 1 194 ? 14.142 -18.458 14.954 1.00 46.12 194 LEU A CA 1
ATOM 1423 C C . LEU A 1 194 ? 14.650 -19.491 15.970 1.00 46.12 194 LEU A C 1
ATOM 1425 O O . LEU A 1 194 ? 15.265 -19.105 16.961 1.00 46.12 194 LEU A O 1
ATOM 1429 N N . ALA A 1 195 ? 14.476 -20.789 15.700 1.00 48.91 195 ALA A N 1
ATOM 1430 C CA . ALA A 1 195 ? 15.002 -21.846 16.566 1.00 48.91 195 ALA A CA 1
ATOM 1431 C C . ALA A 1 195 ? 16.543 -21.811 16.654 1.00 48.91 195 ALA A C 1
ATOM 1433 O O . ALA A 1 195 ? 17.102 -21.948 17.741 1.00 48.91 195 ALA A O 1
ATOM 1434 N N . ALA A 1 196 ? 17.230 -21.539 15.538 1.00 49.00 196 ALA A N 1
ATOM 1435 C CA . ALA A 1 196 ? 18.692 -21.452 15.486 1.00 49.00 196 ALA A CA 1
ATOM 1436 C C . ALA A 1 196 ? 19.281 -20.207 16.186 1.00 49.00 196 ALA A C 1
ATOM 1438 O O . ALA A 1 196 ? 20.439 -20.228 16.587 1.00 49.00 196 ALA A O 1
ATOM 1439 N N . LEU A 1 197 ? 18.503 -19.131 16.351 1.00 45.53 197 LEU A N 1
ATOM 1440 C CA . LEU A 1 197 ? 18.917 -17.928 17.093 1.00 45.53 197 LEU A CA 1
ATOM 1441 C C . LEU A 1 197 ? 18.707 -18.056 18.610 1.00 45.53 197 LEU A C 1
ATOM 1443 O O . LEU A 1 197 ? 19.227 -17.242 19.368 1.00 45.53 197 LEU A O 1
ATOM 1447 N N . SER A 1 198 ? 17.952 -19.067 19.046 1.00 52.94 198 SER A N 1
ATOM 1448 C CA . SER A 1 198 ? 17.612 -19.309 20.454 1.00 52.94 198 SER A CA 1
ATOM 1449 C C . SER A 1 198 ? 18.475 -20.371 21.148 1.00 52.94 198 SER A C 1
ATOM 1451 O O . SER A 1 198 ? 18.232 -20.674 22.314 1.00 52.94 198 SER A O 1
ATOM 1453 N N . GLY A 1 199 ? 19.479 -20.930 20.464 1.00 60.06 199 GLY A N 1
ATOM 1454 C CA . GLY A 1 199 ? 20.362 -21.949 21.030 1.00 60.06 199 GLY A CA 1
ATOM 1455 C C . GLY A 1 199 ? 21.829 -21.745 20.666 1.00 60.06 199 GLY A C 1
ATOM 1456 O O . GLY A 1 199 ? 22.263 -22.258 19.643 1.00 60.06 199 GLY A O 1
ATOM 1457 N N . ASP A 1 200 ? 22.571 -21.027 21.512 1.00 41.47 200 ASP A N 1
ATOM 1458 C CA . ASP A 1 200 ? 23.824 -21.528 22.101 1.00 41.47 200 ASP A CA 1
ATOM 1459 C C . ASP A 1 200 ? 24.278 -20.617 23.265 1.00 41.47 200 ASP A C 1
ATOM 1461 O O . ASP A 1 200 ? 24.366 -19.400 23.099 1.00 41.47 200 ASP A O 1
ATOM 1465 N N . GLU A 1 201 ? 24.553 -21.278 24.398 1.00 41.91 201 GLU A N 1
ATOM 1466 C CA . GLU A 1 201 ? 25.201 -20.859 25.669 1.00 41.91 201 GLU A CA 1
ATOM 1467 C C . GLU A 1 201 ? 24.578 -19.768 26.569 1.00 41.91 201 GLU A C 1
ATOM 1469 O O . GLU A 1 201 ? 24.655 -18.554 26.276 1.00 41.91 201 GLU A O 1
#

pLDDT: mean 76.16, std 20.37, range [32.69, 96.62]

Foldseek 3Di:
DDDLCRLCVVVVHDSVVSVVLCVVLVNDPVPDDSVRSVVSVVVVVVVVVVVCVVVCVVVVVVVVVVVVVVVVVVVVVVVCVVVVVDDDPVVVVVVVVVVLVVVLVVQQCVLVVCCVVPVPDDPVVSVVSNVVSVVVSVVVVPDDPVVVVVVVVVVCVVPVPPPPVVVPPDDDDDDDDPDPPVVVVVVVVVVVVVVVVVDDD

Radius of gyration: 37.9 Å; chains: 1; bounding box: 83×39×98 Å

Secondary structure (DSSP, 8-state):
---HHHHHHHHTS-HHHHHHHHHHTT--TTTS-HHHHHHHHHHHHHHHHHHHHHTTHHHHHHHHHHHHHHHHHHHHHHHHHHTTS---HHHHHHHHHHHHHHHHHHHHHHHHHHHHH-TTS-HHHHHHHHHHHHHHHHHHHT--HHHHHHHHHHHHHH-TTGGGGTS----------TTTHHHHHHHHHHHHHHHHHS---